Protein AF-0000000085182129 (afdb_homodimer)

pLDDT: mean 93.2, std 16.01, range [19.05, 98.88]

InterPro domains:
  IPR011051 RmlC-like cupin domain superfamily [SSF51182] (9-147)
  IPR013096 Cupin 2, conserved barrel [PF07883] (43-106)
  IPR014710 RmlC-like jelly roll fold [G3DSA:2.60.120.10] (3-156)
  IPR053146 Quercetin 2,3-dioxygenase-like [PTHR36440] (25-143)

Secondary structure (DSSP, 8-state):
------------EEEETTEEEEEEE-TTTSTT-EEEEEEEE-TT--PEEEEESS--EEEEEEESEEEEEETTEEEEEETT-EEEEPTTSEEEEEE-STT-EEEEEEEESSHHHHHHHHH-EE-SSSSPPPP-PPPHHHHHHHHHHHHHTTEEEEEEEP-/------------EEEETTEEEEEEE-TTTSSS-EEEEEEEE-TT--PEEEEESS--EEEEEEESEEEEEETTEEEEEETT-EEEEPTTSEEEEEE-STT-EEEEEEEESSHHHHHHHHH-EE-SSSSPPPP-PPPHHHHHHHHHHHHHTTEEEEEEEP-

Nearest PDB structures (foldseek):
  2h0v-assembly1_B  TM=8.648E-01  e=3.733E-10  Bacillus subtilis
  8hfb-assembly1_B  TM=8.580E-01  e=2.296E-10  Bacillus subtilis
  1y3t-assembly1_B  TM=8.866E-01  e=2.903E-09  Bacillus subtilis
  5fq0-assembly1_A  TM=8.771E-01  e=2.428E-07  Halomonas sp.
  5fpz-assembly1_A-2  TM=8.506E-01  e=3.739E-07  Yersinia enterocolitica subsp. enterocolitica 8081

Organism: NCBI:txid2984134

Foldseek 3Di:
DPCPPPVPPPFFWWAFAQKIKGWPDALVPDPQRKTKIKIWDAAFDKAFWKAQQPKKKKKAWQAAKKWKAAQRDTDIDHHGDMDIRDHPIIMMMGGHGHGTTIMMIIIGDHLVVVLRVVRIDGDPDPDGDDHDDDDPVSVVVSQVSCVVSRMHRDGGTDD/DPCPPPVPVVFFWWAFAQKIKGWPDALVPDPQRKTKIKIWDAAFDKAFWKAQQPKKKKKAWQAAKKWKAAQRDTDIDHHGDMDIRDHPIIMMMGGHGHGTTIMMIIIGDHLVVVLRVVRIDGDPDPDGDDHDDDDPVSVVVSQVSCVVSRMHRDGGTDD

Structure (mmCIF, N/CA/C/O backbone):
data_AF-0000000085182129-model_v1
#
loop_
_entity.id
_entity.type
_entity.pdbx_description
1 polymer 'Cupin domain-containing protein'
#
loop_
_atom_site.group_PDB
_atom_site.id
_atom_site.type_symbol
_atom_site.label_atom_id
_atom_site.label_alt_id
_atom_site.label_comp_id
_atom_site.label_asym_id
_atom_site.label_entity_id
_atom_site.label_seq_id
_atom_site.pdbx_PDB_ins_code
_atom_site.Cartn_x
_atom_site.Cartn_y
_atom_site.Cartn_z
_atom_site.occupancy
_atom_site.B_iso_or_equiv
_atom_site.auth_seq_id
_atom_site.auth_comp_id
_atom_site.auth_asym_id
_atom_site.auth_atom_id
_atom_site.pdbx_PDB_model_num
ATOM 1 N N . MET A 1 1 ? -27.188 -1.489 22.797 1 19.05 1 MET A N 1
ATOM 2 C CA . MET A 1 1 ? -26.797 -2.488 21.797 1 19.05 1 MET A CA 1
ATOM 3 C C . MET A 1 1 ? -25.797 -1.917 20.812 1 19.05 1 MET A C 1
ATOM 5 O O . MET A 1 1 ? -26.141 -1.087 19.969 1 19.05 1 MET A O 1
ATOM 9 N N . ASN A 1 2 ? -24.531 -1.363 21.078 1 22 2 ASN A N 1
ATOM 10 C CA . ASN A 1 2 ? -23.5 -0.379 20.734 1 22 2 ASN A CA 1
ATOM 11 C C . ASN A 1 2 ? -22.844 -0.709 19.406 1 22 2 ASN A C 1
ATOM 13 O O . ASN A 1 2 ? -22.219 -1.766 19.25 1 22 2 ASN A O 1
ATOM 17 N N . ALA A 1 3 ? -23.469 -0.401 18.203 1 25.27 3 ALA A N 1
ATOM 18 C CA . ALA A 1 3 ? -23.547 -0.926 16.844 1 25.27 3 ALA A CA 1
ATOM 19 C C . ALA A 1 3 ? -22.188 -0.857 16.141 1 25.27 3 ALA A C 1
ATOM 21 O O . ALA A 1 3 ? -21.75 0.219 15.727 1 25.27 3 ALA A O 1
ATOM 22 N N . LEU A 1 4 ? -21.031 -1.154 16.75 1 28.42 4 LEU A N 1
ATOM 23 C CA . LEU A 1 4 ? -19.609 -1.196 16.391 1 28.42 4 LEU A CA 1
ATOM 24 C C . LEU A 1 4 ? -19.438 -1.663 14.945 1 28.42 4 LEU A C 1
ATOM 26 O O . LEU A 1 4 ? -19.859 -2.773 14.594 1 28.42 4 LEU A O 1
ATOM 30 N N . SER A 1 5 ? -20 -0.854 14 1 31.19 5 SER A N 1
ATOM 31 C CA . SER A 1 5 ? -20.219 -1.207 12.602 1 31.19 5 SER A CA 1
ATOM 32 C C . SER A 1 5 ? -19.047 -2.02 12.055 1 31.19 5 SER A C 1
ATOM 34 O O . SER A 1 5 ? -17.891 -1.579 12.102 1 31.19 5 SER A O 1
ATOM 36 N N . GLN A 1 6 ? -18.891 -3.275 12.453 1 31.97 6 GLN A N 1
ATOM 37 C CA . GLN A 1 6 ? -18.125 -4.324 11.789 1 31.97 6 GLN A CA 1
ATOM 38 C C . GLN A 1 6 ? -17.953 -4.031 10.305 1 31.97 6 GLN A C 1
ATOM 40 O O . GLN A 1 6 ? -18.922 -3.779 9.602 1 31.97 6 GLN A O 1
ATOM 45 N N . PRO A 1 7 ? -17.297 -3.023 9.781 1 36.38 7 PRO A N 1
ATOM 46 C CA . PRO A 1 7 ? -17.391 -3.371 8.367 1 36.38 7 PRO A CA 1
ATOM 47 C C . PRO A 1 7 ? -17.438 -4.879 8.125 1 36.38 7 PRO A C 1
ATOM 49 O O . PRO A 1 7 ? -16.484 -5.586 8.453 1 36.38 7 PRO A O 1
ATOM 52 N N . GLU A 1 8 ? -18.328 -5.645 8.523 1 38.81 8 GLU A N 1
ATOM 53 C CA . GLU A 1 8 ? -18.562 -7.059 8.25 1 38.81 8 GLU A CA 1
ATOM 54 C C . GLU A 1 8 ? -18.109 -7.43 6.84 1 38.81 8 GLU A C 1
ATOM 56 O O . GLU A 1 8 ? -18.438 -8.508 6.34 1 38.81 8 GLU A O 1
ATOM 61 N N . SER A 1 9 ? -18.125 -6.465 5.918 1 43.81 9 SER A N 1
ATOM 62 C CA . SER A 1 9 ? -18.047 -6.996 4.562 1 43.81 9 SER A CA 1
ATOM 63 C C . SER A 1 9 ? -16.906 -7.996 4.43 1 43.81 9 SER A C 1
ATOM 65 O O . SER A 1 9 ? -15.758 -7.688 4.762 1 43.81 9 SER A O 1
ATOM 67 N N . ARG A 1 10 ? -17.109 -9.148 4.84 1 51.78 10 ARG A N 1
ATOM 68 C CA . ARG A 1 10 ? -16.281 -10.336 4.656 1 51.78 10 ARG A CA 1
ATOM 69 C C . ARG A 1 10 ? -15.469 -10.242 3.369 1 51.78 10 ARG A C 1
ATOM 71 O O . ARG A 1 10 ? -16.031 -10.242 2.271 1 51.78 10 ARG A O 1
ATOM 78 N N . ILE A 1 11 ? -14.328 -9.68 3.533 1 79.31 11 ILE A N 1
ATOM 79 C CA . ILE A 1 11 ? -13.492 -9.695 2.34 1 79.31 11 ILE A CA 1
ATOM 80 C C . ILE A 1 11 ? -13.43 -11.109 1.77 1 79.31 11 ILE A C 1
ATOM 82 O O . ILE A 1 11 ? -13.25 -12.078 2.512 1 79.31 11 ILE A O 1
ATOM 86 N N . GLU A 1 12 ? -14.047 -11.266 0.629 1 91.56 12 GLU A N 1
ATOM 87 C CA . GLU A 1 12 ? -13.938 -12.531 -0.082 1 91.56 12 GLU A CA 1
ATOM 88 C C . GLU A 1 12 ? -12.492 -13.008 -0.148 1 91.56 12 GLU A C 1
ATOM 90 O O . GLU A 1 12 ? -11.586 -12.211 -0.412 1 91.56 12 GLU A O 1
ATOM 95 N N . LEU A 1 13 ? -12.359 -14.258 0.29 1 96.88 13 LEU A N 1
ATOM 96 C CA . LEU A 1 13 ? -11.047 -14.883 0.218 1 96.88 13 LEU A CA 1
ATOM 97 C C . LEU A 1 13 ? -10.93 -15.773 -1.013 1 96.88 13 LEU A C 1
ATOM 99 O O . LEU A 1 13 ? -11.93 -16.328 -1.471 1 96.88 13 LEU A O 1
ATOM 103 N N . PHE A 1 14 ? -9.742 -15.875 -1.462 1 97.69 14 PHE A N 1
ATOM 104 C CA . PHE A 1 14 ? -9.438 -16.672 -2.643 1 97.69 14 PHE A CA 1
ATOM 105 C C . PHE A 1 14 ? -8.219 -17.562 -2.4 1 97.69 14 PHE A C 1
ATOM 107 O O . PHE A 1 14 ? -7.336 -17.203 -1.62 1 97.69 14 PHE A O 1
ATOM 114 N N . TRP A 1 15 ? -8.25 -18.672 -3.039 1 96.94 15 TRP A N 1
ATOM 115 C CA . TRP A 1 15 ? -7.023 -19.438 -3.162 1 96.94 15 TRP A CA 1
ATOM 116 C C . TRP A 1 15 ? -6.379 -19.234 -4.527 1 96.94 15 TRP A C 1
ATOM 118 O O . TRP A 1 15 ? -7.039 -19.359 -5.559 1 96.94 15 TRP A O 1
ATOM 128 N N . PHE A 1 16 ? -5.258 -18.859 -4.566 1 95.19 16 PHE A N 1
ATOM 129 C CA . PHE A 1 16 ? -4.414 -18.641 -5.73 1 95.19 16 PHE A CA 1
ATOM 130 C C . PHE A 1 16 ? -3.104 -19.406 -5.609 1 95.19 16 PHE A C 1
ATOM 132 O O . PHE A 1 16 ? -2.238 -19.031 -4.812 1 95.19 16 PHE A O 1
ATOM 139 N N . LEU A 1 17 ? -2.926 -20.344 -6.41 1 91.06 17 LEU A N 1
ATOM 140 C CA . LEU A 1 17 ? -1.831 -21.297 -6.234 1 91.06 17 LEU A CA 1
ATOM 141 C C . LEU A 1 17 ? -1.812 -21.844 -4.809 1 91.06 17 LEU A C 1
ATOM 143 O O . LEU A 1 17 ? -2.797 -22.422 -4.355 1 91.06 17 LEU A O 1
ATOM 147 N N . ASN A 1 18 ? -0.708 -21.688 -4.129 1 95.5 18 ASN A N 1
ATOM 148 C CA . ASN A 1 18 ? -0.624 -22.234 -2.779 1 95.5 18 ASN A CA 1
ATOM 149 C C . ASN A 1 18 ? -0.872 -21.156 -1.72 1 95.5 18 ASN A C 1
ATOM 151 O O . ASN A 1 18 ? -0.534 -21.359 -0.549 1 95.5 18 ASN A O 1
ATOM 155 N N . ASN A 1 19 ? -1.459 -20.062 -2.15 1 97.94 19 ASN A N 1
ATOM 156 C CA . ASN A 1 19 ? -1.613 -18.938 -1.238 1 97.94 19 ASN A CA 1
ATOM 157 C C . ASN A 1 19 ? -3.084 -18.609 -0.987 1 97.94 19 ASN A C 1
ATOM 159 O O . ASN A 1 19 ? -3.957 -19.062 -1.734 1 97.94 19 ASN A O 1
ATOM 163 N N . LEU A 1 20 ? -3.324 -17.984 0.114 1 98.25 20 LEU A N 1
ATOM 164 C CA . LEU A 1 20 ? -4.602 -17.359 0.428 1 98.25 20 LEU A CA 1
ATOM 165 C C . LEU A 1 20 ? -4.559 -15.859 0.138 1 98.25 20 LEU A C 1
ATOM 167 O O . LEU A 1 20 ? -3.59 -15.188 0.493 1 98.25 20 LEU A O 1
ATOM 171 N N . LEU A 1 21 ? -5.629 -15.344 -0.55 1 98.19 21 LEU A N 1
ATOM 172 C CA . LEU A 1 21 ? -5.613 -13.938 -0.948 1 98.19 21 LEU A CA 1
ATOM 173 C C . LEU A 1 21 ? -6.926 -13.25 -0.58 1 98.19 21 LEU A C 1
ATOM 175 O O . LEU A 1 21 ? -7.961 -13.914 -0.441 1 98.19 21 LEU A O 1
ATOM 179 N N . ALA A 1 22 ? -6.883 -12.008 -0.398 1 97.62 22 ALA A N 1
ATOM 180 C CA . ALA A 1 22 ? -8 -11.07 -0.416 1 97.62 22 ALA A CA 1
ATOM 181 C C . ALA A 1 22 ? -7.676 -9.844 -1.257 1 97.62 22 ALA A C 1
ATOM 183 O O . ALA A 1 22 ? -6.508 -9.578 -1.561 1 97.62 22 ALA A O 1
ATOM 184 N N . ILE A 1 23 ? -8.664 -9.148 -1.708 1 97.75 23 ILE A N 1
ATOM 185 C CA . ILE A 1 23 ? -8.484 -7.895 -2.432 1 97.75 23 ILE A CA 1
ATOM 186 C C . ILE A 1 23 ? -9.242 -6.773 -1.728 1 97.75 23 ILE A C 1
ATOM 188 O O . ILE A 1 23 ? -10.328 -6.383 -2.164 1 97.75 23 ILE A O 1
ATOM 192 N N . PRO A 1 24 ? -8.633 -6.203 -0.708 1 97.31 24 PRO A N 1
ATOM 193 C CA . PRO A 1 24 ? -9.336 -5.195 0.092 1 97.31 24 PRO A CA 1
ATOM 194 C C . PRO A 1 24 ? -9.555 -3.889 -0.667 1 97.31 24 PRO A C 1
ATOM 196 O O . PRO A 1 24 ? -10.453 -3.111 -0.319 1 97.31 24 PRO A O 1
ATOM 199 N N . VAL A 1 25 ? -8.758 -3.602 -1.624 1 97.25 25 VAL A N 1
ATOM 200 C CA . VAL A 1 25 ? -8.938 -2.469 -2.525 1 97.25 25 VAL A CA 1
ATOM 201 C C . VAL A 1 25 ? -8.805 -2.934 -3.975 1 97.25 25 VAL A C 1
ATOM 203 O O . VAL A 1 25 ? -7.715 -3.303 -4.414 1 97.25 25 VAL A O 1
ATOM 206 N N . SER A 1 26 ? -9.898 -2.85 -4.648 1 97.56 26 SER A N 1
ATOM 207 C CA . SER A 1 26 ? -9.891 -3.188 -6.07 1 97.56 26 SER A CA 1
ATOM 208 C C . SER A 1 26 ? -9.555 -1.97 -6.926 1 97.56 26 SER A C 1
ATOM 210 O O . SER A 1 26 ? -9.891 -0.84 -6.566 1 97.56 26 SER A O 1
ATOM 212 N N . ALA A 1 27 ? -8.961 -2.236 -8.047 1 97.62 27 ALA A N 1
ATOM 213 C CA . ALA A 1 27 ? -8.664 -1.177 -9.008 1 97.62 27 ALA A CA 1
ATOM 214 C C . ALA A 1 27 ? -9.938 -0.454 -9.438 1 97.62 27 ALA A C 1
ATOM 216 O O . ALA A 1 27 ? -9.883 0.7 -9.875 1 97.62 27 ALA A O 1
ATOM 217 N N . ALA A 1 28 ? -11.031 -1.104 -9.281 1 96.69 28 ALA A N 1
ATOM 218 C CA . ALA A 1 28 ? -12.305 -0.556 -9.742 1 96.69 28 ALA A CA 1
ATOM 219 C C . ALA A 1 28 ? -12.867 0.438 -8.734 1 96.69 28 ALA A C 1
ATOM 221 O O . ALA A 1 28 ? -13.812 1.175 -9.039 1 96.69 28 ALA A O 1
ATOM 222 N N . GLN A 1 29 ? -12.297 0.492 -7.559 1 95.5 29 GLN A N 1
ATOM 223 C CA . GLN A 1 29 ? -12.891 1.252 -6.461 1 95.5 29 GLN A CA 1
ATOM 224 C C . GLN A 1 29 ? -12.609 2.744 -6.613 1 95.5 29 GLN A C 1
ATOM 226 O O . GLN A 1 29 ? -13.406 3.578 -6.18 1 95.5 29 GLN A O 1
ATOM 231 N N . GLY A 1 30 ? -11.492 3.088 -7.141 1 96.12 30 GLY A N 1
ATOM 232 C CA . GLY A 1 30 ? -11.102 4.477 -7.328 1 96.12 30 GLY A CA 1
ATOM 233 C C . GLY A 1 30 ? -10.797 4.82 -8.773 1 96.12 30 GLY A C 1
ATOM 234 O O . GLY A 1 30 ? -10.828 3.949 -9.641 1 96.12 30 GLY A O 1
ATOM 235 N N . GLU A 1 31 ? -10.508 6.066 -9.039 1 97 31 GLU A N 1
ATOM 236 C CA . GLU A 1 31 ? -10.281 6.523 -10.406 1 97 31 GLU A CA 1
ATOM 237 C C . GLU A 1 31 ? -8.828 6.309 -10.82 1 97 31 GLU A C 1
ATOM 239 O O . GLU A 1 31 ? -8.5 6.34 -12.008 1 97 31 GLU A O 1
ATOM 244 N N . ASP A 1 32 ? -7.973 6.082 -9.812 1 98.06 32 ASP A N 1
ATOM 245 C CA . ASP A 1 32 ? -6.555 5.938 -10.133 1 98.06 32 ASP A CA 1
ATOM 246 C C . ASP A 1 32 ? -6.188 4.469 -10.352 1 98.06 32 ASP A C 1
ATOM 248 O O . ASP A 1 32 ? -5.023 4.141 -10.578 1 98.06 32 ASP A O 1
ATOM 252 N N . ASN A 1 33 ? -7.133 3.529 -10.203 1 98 33 ASN A N 1
ATOM 253 C CA . ASN A 1 33 ? -6.984 2.105 -10.484 1 98 33 ASN A CA 1
ATOM 254 C C . ASN A 1 33 ? -5.945 1.46 -9.578 1 98 33 ASN A C 1
ATOM 256 O O . ASN A 1 33 ? -5.141 0.641 -10.023 1 98 33 ASN A O 1
ATOM 260 N N . ILE A 1 34 ? -5.863 1.926 -8.328 1 98.56 34 ILE A N 1
ATOM 261 C CA . ILE A 1 34 ? -5.008 1.269 -7.348 1 98.56 34 ILE A CA 1
ATOM 262 C C . ILE A 1 34 ? -5.645 -0.05 -6.91 1 98.56 34 ILE A C 1
ATOM 264 O O . ILE A 1 34 ? -6.828 -0.094 -6.578 1 98.56 34 ILE A O 1
ATOM 268 N N . SER A 1 35 ? -4.898 -1.096 -6.965 1 98.5 35 SER A N 1
ATOM 269 C CA . SER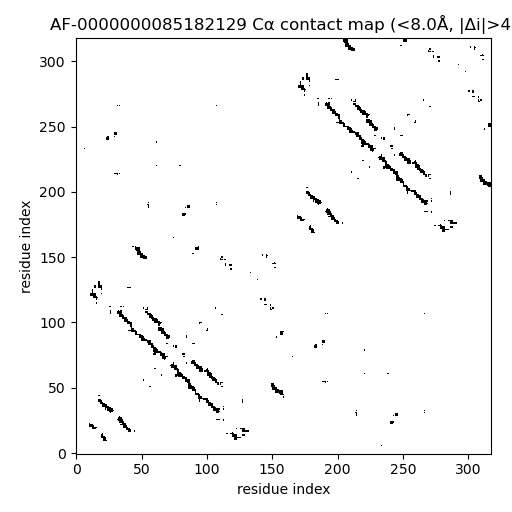 A 1 35 ? -5.316 -2.402 -6.469 1 98.5 35 SER A CA 1
ATOM 270 C C . SER A 1 35 ? -4.414 -2.879 -5.336 1 98.5 35 SER A C 1
ATOM 272 O O . SER A 1 35 ? -3.188 -2.766 -5.422 1 98.5 35 SER A O 1
ATOM 274 N N . VAL A 1 36 ? -5.004 -3.324 -4.23 1 98.5 36 VAL A N 1
ATOM 275 C CA . VAL A 1 36 ? -4.281 -3.951 -3.129 1 98.5 36 VAL A CA 1
ATOM 276 C C . VAL A 1 36 ? -4.676 -5.422 -3.025 1 98.5 36 VAL A C 1
ATOM 278 O O . VAL A 1 36 ? -5.832 -5.742 -2.729 1 98.5 36 VAL A O 1
ATOM 281 N N . VAL A 1 37 ? -3.748 -6.281 -3.268 1 98.44 37 VAL A N 1
ATOM 282 C CA . VAL A 1 37 ? -3.93 -7.715 -3.082 1 98.44 37 VAL A CA 1
ATOM 283 C C . VAL A 1 37 ? -3.203 -8.172 -1.819 1 98.44 37 VAL A C 1
ATOM 285 O O . VAL A 1 37 ? -1.981 -8.031 -1.714 1 98.44 37 VAL A O 1
ATOM 288 N N . GLU A 1 38 ? -3.939 -8.656 -0.929 1 98.5 38 GLU A N 1
ATOM 289 C CA . GLU A 1 38 ? -3.422 -9.172 0.337 1 98.5 38 GLU A CA 1
ATOM 290 C C . GLU A 1 38 ? -3.176 -10.672 0.264 1 98.5 38 GLU A C 1
ATOM 292 O O . GLU A 1 38 ? -4.02 -11.422 -0.234 1 98.5 38 GLU A O 1
ATOM 297 N N . GLN A 1 39 ? -2.025 -11.109 0.79 1 98.38 39 GLN A N 1
ATOM 298 C CA . GLN A 1 39 ? -1.637 -12.5 0.591 1 98.38 39 GLN A CA 1
ATOM 299 C C . GLN A 1 39 ? -1.095 -13.109 1.881 1 98.38 39 GLN A C 1
ATOM 301 O O . GLN A 1 39 ? -0.367 -12.453 2.627 1 98.38 39 GLN A O 1
ATOM 306 N N . TRP A 1 40 ? -1.467 -14.289 2.135 1 98.56 40 TRP A N 1
ATOM 307 C CA . TRP A 1 40 ? -0.858 -15.188 3.105 1 98.56 40 TRP A CA 1
ATOM 308 C C . TRP A 1 40 ? -0.186 -16.359 2.41 1 98.56 40 TRP A C 1
ATOM 310 O O . TRP A 1 40 ? -0.791 -17.016 1.555 1 98.56 40 TRP A O 1
ATOM 320 N N . ALA A 1 41 ? 1.016 -16.641 2.793 1 98.5 41 ALA A N 1
ATOM 321 C CA . ALA A 1 41 ? 1.795 -17.688 2.123 1 98.5 41 ALA A CA 1
ATOM 322 C C . ALA A 1 41 ? 2.65 -18.453 3.123 1 98.5 41 ALA A C 1
ATOM 324 O O . ALA A 1 41 ? 3.092 -17.906 4.133 1 98.5 41 ALA A O 1
ATOM 325 N N . ALA A 1 42 ? 2.895 -19.688 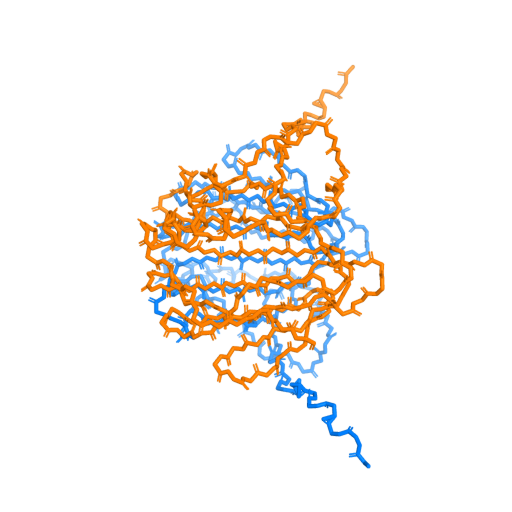2.814 1 98.25 42 ALA A N 1
ATOM 326 C CA . ALA A 1 42 ? 3.664 -20.562 3.695 1 98.25 42 ALA A CA 1
ATOM 327 C C . ALA A 1 42 ? 5.164 -20.391 3.475 1 98.25 42 ALA A C 1
ATOM 329 O O . ALA A 1 42 ? 5.582 -19.812 2.469 1 98.25 42 ALA A O 1
ATOM 330 N N . HIS A 1 43 ? 5.91 -20.891 4.383 1 98.25 43 HIS A N 1
ATOM 331 C CA . HIS A 1 43 ? 7.367 -20.906 4.262 1 98.25 43 HIS A CA 1
ATOM 332 C C . HIS A 1 43 ? 7.801 -21.531 2.939 1 98.25 43 HIS A C 1
ATOM 334 O O . HIS A 1 43 ? 7.289 -22.578 2.541 1 98.25 43 HIS A O 1
ATOM 340 N N . GLY A 1 44 ? 8.672 -20.797 2.287 1 97.69 44 GLY A N 1
ATOM 341 C CA . GLY A 1 44 ? 9.266 -21.344 1.08 1 97.69 44 GLY A CA 1
ATOM 342 C C . GLY A 1 44 ? 8.469 -21.031 -0.173 1 97.69 44 GLY A C 1
ATOM 343 O O . GLY A 1 44 ? 8.961 -21.219 -1.289 1 97.69 44 GLY A O 1
ATOM 344 N N . ASP A 1 45 ? 7.258 -20.609 -0.022 1 97.56 45 ASP A N 1
ATOM 345 C CA . ASP A 1 45 ? 6.441 -20.281 -1.187 1 97.56 45 ASP A CA 1
ATOM 346 C C . ASP A 1 45 ? 7.137 -19.234 -2.066 1 97.56 45 ASP A C 1
ATOM 348 O O . ASP A 1 45 ? 7.758 -18.297 -1.56 1 97.56 45 ASP A O 1
ATOM 352 N N . SER A 1 46 ? 7.039 -19.406 -3.33 1 97.88 46 SER A N 1
ATOM 353 C CA . SER A 1 46 ? 7.641 -18.531 -4.328 1 97.88 46 SER A CA 1
ATOM 354 C C . SER A 1 46 ? 6.938 -18.656 -5.672 1 97.88 46 SER A C 1
ATOM 356 O O . SER A 1 46 ? 6.789 -19.75 -6.207 1 97.88 46 SER A O 1
ATOM 358 N N . PRO A 1 47 ? 6.488 -17.594 -6.207 1 97.44 47 PRO A N 1
ATOM 359 C CA . PRO A 1 47 ? 6.023 -17.656 -7.594 1 97.44 47 PRO A CA 1
ATOM 360 C C . PRO A 1 47 ? 7.168 -17.766 -8.594 1 97.44 47 PRO A C 1
ATOM 362 O O . PRO A 1 47 ? 8.328 -17.516 -8.242 1 97.44 47 PRO A O 1
ATOM 365 N N . PRO A 1 48 ? 6.812 -18.156 -9.812 1 97.38 48 PRO A N 1
ATOM 366 C CA . PRO A 1 48 ? 7.859 -18.078 -10.836 1 97.38 48 PRO A CA 1
ATOM 367 C C . PRO A 1 48 ? 8.383 -16.672 -11.055 1 97.38 48 PRO A C 1
ATOM 369 O O . PRO A 1 48 ? 7.676 -15.695 -10.773 1 97.38 48 PRO A O 1
ATOM 372 N N . LEU A 1 49 ? 9.633 -16.578 -11.469 1 98.5 49 LEU A N 1
ATOM 373 C CA . LEU A 1 49 ? 10.172 -15.289 -11.906 1 98.5 49 LEU A CA 1
ATOM 374 C C . LEU A 1 49 ? 9.336 -14.703 -13.047 1 98.5 49 LEU A C 1
ATOM 376 O O . LEU A 1 49 ? 9.039 -15.398 -14.023 1 98.5 49 LEU A O 1
ATOM 380 N N . HIS A 1 50 ? 8.945 -13.414 -12.961 1 98.88 50 HIS A N 1
ATOM 381 C CA . HIS A 1 50 ? 8.047 -12.875 -13.977 1 98.88 50 HIS A CA 1
ATOM 382 C C . HIS A 1 50 ? 8.234 -11.367 -14.133 1 98.88 50 HIS A C 1
ATOM 384 O O . HIS A 1 50 ? 8.93 -10.742 -13.328 1 98.88 50 HIS A O 1
ATOM 390 N N . ILE A 1 51 ? 7.727 -10.805 -15.156 1 98.88 51 ILE A N 1
ATOM 391 C CA . ILE A 1 51 ? 7.762 -9.391 -15.5 1 98.88 51 ILE A CA 1
ATOM 392 C C . ILE A 1 51 ? 6.34 -8.852 -15.641 1 98.88 51 ILE A C 1
ATOM 394 O O . ILE A 1 51 ? 5.516 -9.445 -16.344 1 98.88 51 ILE A O 1
ATOM 398 N N . HIS A 1 52 ? 5.98 -7.859 -14.852 1 98.88 52 HIS A N 1
ATOM 399 C CA . HIS A 1 52 ? 4.84 -7.035 -15.227 1 98.88 52 HIS A CA 1
ATOM 400 C C . HIS A 1 52 ? 5.223 -6.02 -16.297 1 98.88 52 HIS A C 1
ATOM 402 O O . HIS A 1 52 ? 6.082 -5.164 -16.062 1 98.88 52 HIS A O 1
ATOM 408 N N . HIS A 1 53 ? 4.539 -6.012 -17.375 1 98.62 53 HIS A N 1
ATOM 409 C CA . HIS A 1 53 ? 4.926 -5.113 -18.453 1 98.62 53 HIS A CA 1
ATOM 410 C C . HIS A 1 53 ? 4.164 -3.795 -18.375 1 98.62 53 HIS A C 1
ATOM 412 O O . HIS A 1 53 ? 4.551 -2.811 -19.016 1 98.62 53 HIS A O 1
ATOM 418 N N . SER A 1 54 ? 3.137 -3.752 -17.562 1 98.5 54 SER A N 1
ATOM 419 C CA . SER A 1 54 ? 2.27 -2.578 -17.578 1 98.5 54 SER A CA 1
ATOM 420 C C . SER A 1 54 ? 2.195 -1.926 -16.203 1 98.5 54 SER A C 1
ATOM 422 O O . SER A 1 54 ? 1.626 -0.843 -16.047 1 98.5 54 SER A O 1
ATOM 424 N N . GLU A 1 55 ? 2.756 -2.604 -15.18 1 98.69 55 GLU A N 1
ATOM 425 C CA . GLU A 1 55 ? 2.518 -2.129 -13.82 1 98.69 55 GLU A CA 1
ATOM 426 C C . GLU A 1 55 ? 3.789 -2.207 -12.977 1 98.69 55 GLU A C 1
ATOM 428 O O . GLU A 1 55 ? 4.488 -3.221 -12.992 1 98.69 55 GLU A O 1
ATOM 433 N N . ASP A 1 56 ? 4.129 -1.077 -12.25 1 98.62 56 ASP A N 1
ATOM 434 C CA . ASP A 1 56 ? 4.977 -1.23 -11.07 1 98.62 56 ASP A CA 1
ATOM 435 C C . ASP A 1 56 ? 4.266 -2.02 -9.977 1 98.62 56 ASP A C 1
ATOM 437 O O . ASP A 1 56 ? 3.037 -1.977 -9.875 1 98.62 56 ASP A O 1
ATOM 441 N N . GLU A 1 57 ? 5.016 -2.738 -9.25 1 98.81 57 GLU A N 1
ATOM 442 C CA . GLU A 1 57 ? 4.449 -3.523 -8.156 1 98.81 57 GLU A CA 1
ATOM 443 C C . GLU A 1 57 ? 5.145 -3.211 -6.832 1 98.81 57 GLU A C 1
ATOM 445 O O . GLU A 1 57 ? 6.363 -3.348 -6.719 1 98.81 57 GLU A O 1
ATOM 450 N N . VAL A 1 58 ? 4.406 -2.738 -5.863 1 98.69 58 VAL A N 1
ATOM 451 C CA . VAL A 1 58 ? 4.93 -2.445 -4.531 1 98.69 58 VAL A CA 1
ATOM 452 C C . VAL A 1 58 ? 4.566 -3.578 -3.574 1 98.69 58 VAL A C 1
ATOM 454 O O . VAL A 1 58 ? 3.414 -4.004 -3.516 1 98.69 58 VAL A O 1
ATOM 457 N N . PHE A 1 59 ? 5.531 -4.055 -2.822 1 98.81 59 PHE A N 1
ATOM 458 C CA . PHE A 1 59 ? 5.332 -5.051 -1.776 1 98.81 59 PHE A CA 1
ATOM 459 C C . PHE A 1 59 ? 5.406 -4.41 -0.396 1 98.81 59 PHE A C 1
ATOM 461 O O . PHE A 1 59 ? 6.309 -3.611 -0.124 1 98.81 59 PHE A O 1
ATOM 468 N N . VAL A 1 60 ? 4.48 -4.715 0.42 1 98.56 60 VAL A N 1
ATOM 469 C CA . VAL A 1 60 ? 4.5 -4.344 1.831 1 98.56 60 VAL A CA 1
ATOM 470 C C . VAL A 1 60 ? 4.422 -5.602 2.695 1 98.56 60 VAL A C 1
ATOM 472 O O . VAL A 1 60 ? 3.436 -6.34 2.643 1 98.56 60 VAL A O 1
ATOM 475 N N . CYS A 1 61 ? 5.414 -5.793 3.488 1 98.75 61 CYS A N 1
ATOM 476 C CA . CYS A 1 61 ? 5.387 -6.926 4.406 1 98.75 61 CYS A CA 1
ATOM 477 C C . CYS A 1 61 ? 4.652 -6.57 5.691 1 98.75 61 CYS A C 1
ATOM 479 O O . CYS A 1 61 ? 4.992 -5.586 6.352 1 98.75 61 CYS A O 1
ATOM 481 N N . LEU A 1 62 ? 3.668 -7.328 6.016 1 98.5 62 LEU A N 1
ATOM 482 C CA . LEU A 1 62 ? 2.879 -7.066 7.215 1 98.5 62 LEU A CA 1
ATOM 483 C C . LEU A 1 62 ? 3.332 -7.953 8.367 1 98.5 62 LEU A C 1
ATOM 485 O O . LEU A 1 62 ? 3.277 -7.543 9.531 1 98.5 62 LEU A O 1
ATOM 489 N N . ALA A 1 63 ? 3.721 -9.156 8.062 1 98.31 63 ALA A N 1
ATOM 490 C CA . ALA A 1 63 ? 4.25 -10.117 9.023 1 98.31 63 ALA A CA 1
ATOM 491 C C . ALA A 1 63 ? 5.164 -11.125 8.352 1 98.31 63 ALA A C 1
ATOM 493 O O . ALA A 1 63 ? 4.957 -11.484 7.184 1 98.31 63 ALA A O 1
ATOM 494 N N . GLY A 1 64 ? 6.168 -11.625 9.102 1 98.5 64 GLY A N 1
ATOM 495 C CA . GLY A 1 64 ? 7.113 -12.602 8.578 1 98.5 64 GLY A CA 1
ATOM 496 C C . GLY A 1 64 ? 8.305 -11.961 7.887 1 98.5 64 GLY A C 1
ATOM 497 O O . GLY A 1 64 ? 8.742 -10.875 8.273 1 98.5 64 GLY A O 1
ATOM 498 N N . ARG A 1 65 ? 8.898 -12.75 7.016 1 98.69 65 ARG A N 1
ATOM 499 C CA . ARG A 1 65 ? 10.086 -12.312 6.301 1 98.69 65 ARG A CA 1
ATOM 500 C C . ARG A 1 65 ? 10.047 -12.75 4.84 1 98.69 65 ARG A C 1
ATOM 502 O O . ARG A 1 65 ? 9.82 -13.93 4.547 1 98.69 65 ARG A O 1
ATOM 509 N N . LEU A 1 66 ? 10.258 -11.797 3.967 1 98.75 66 LEU A N 1
ATOM 510 C CA . LEU A 1 66 ? 10.281 -12.039 2.527 1 98.75 66 LEU A CA 1
ATOM 511 C C . LEU A 1 66 ? 11.664 -11.75 1.949 1 98.75 66 LEU A C 1
ATOM 513 O O . LEU A 1 66 ? 12.32 -10.789 2.352 1 98.75 66 LEU A O 1
ATOM 517 N N . ARG A 1 67 ? 12.039 -12.539 1.082 1 98.81 67 ARG A N 1
ATOM 518 C CA . ARG A 1 67 ? 13.102 -12.211 0.138 1 98.81 67 ARG A CA 1
ATOM 519 C C . ARG A 1 67 ? 12.531 -11.836 -1.224 1 98.81 67 ARG A C 1
ATOM 521 O O . ARG A 1 67 ? 11.906 -12.656 -1.891 1 98.81 67 ARG A O 1
ATOM 528 N N . ILE A 1 68 ? 12.742 -10.625 -1.632 1 98.75 68 ILE A N 1
ATOM 529 C CA . ILE A 1 68 ? 12.266 -10.164 -2.932 1 98.75 68 ILE A CA 1
ATOM 530 C C . ILE A 1 68 ? 13.453 -10.031 -3.891 1 98.75 68 ILE A C 1
ATOM 532 O O . ILE A 1 68 ? 14.43 -9.352 -3.582 1 98.75 68 ILE A O 1
ATOM 536 N N . ASN A 1 69 ? 13.352 -10.711 -4.984 1 98.62 69 ASN A N 1
ATOM 537 C CA . ASN A 1 69 ? 14.328 -10.539 -6.059 1 98.62 69 ASN A CA 1
ATOM 538 C C . ASN A 1 69 ? 13.82 -9.562 -7.117 1 98.62 69 ASN A C 1
ATOM 540 O O . ASN A 1 69 ? 12.742 -9.75 -7.68 1 98.62 69 ASN A O 1
ATOM 544 N N . ILE A 1 70 ? 14.578 -8.516 -7.273 1 98.38 70 ILE A N 1
ATOM 545 C CA . ILE A 1 70 ? 14.227 -7.492 -8.25 1 98.38 70 ILE A CA 1
ATOM 546 C C . ILE A 1 70 ? 15.391 -7.277 -9.211 1 98.38 70 ILE A C 1
ATOM 548 O O . ILE A 1 70 ? 16.438 -6.73 -8.828 1 98.38 70 ILE A O 1
ATOM 552 N N . ASP A 1 71 ? 15.203 -7.715 -10.398 1 98.06 71 ASP A N 1
ATOM 553 C CA . ASP A 1 71 ? 16.219 -7.555 -11.438 1 98.06 71 ASP A CA 1
ATOM 554 C C . ASP A 1 71 ? 17.562 -8.109 -10.984 1 98.06 71 ASP A C 1
ATOM 556 O O . ASP A 1 71 ? 18.594 -7.441 -11.102 1 98.06 71 ASP A O 1
ATOM 560 N N . GLY A 1 72 ? 17.469 -9.188 -10.305 1 97.81 72 GLY A N 1
ATOM 561 C CA . GLY A 1 72 ? 18.672 -9.922 -9.945 1 97.81 72 GLY A CA 1
ATOM 562 C C . GLY A 1 72 ? 19.219 -9.539 -8.586 1 97.81 72 GLY A C 1
ATOM 563 O O . GLY A 1 72 ? 20.219 -10.102 -8.133 1 97.81 72 GLY A O 1
ATOM 564 N N . ARG A 1 73 ? 18.641 -8.594 -7.914 1 97.5 73 ARG A N 1
ATOM 565 C CA . ARG A 1 73 ? 19.078 -8.156 -6.594 1 97.5 73 ARG A CA 1
ATOM 566 C C . ARG A 1 73 ? 18.062 -8.531 -5.523 1 97.5 73 ARG A C 1
ATOM 568 O O . ARG A 1 73 ? 16.859 -8.32 -5.707 1 97.5 73 ARG A O 1
ATOM 575 N N . ASP A 1 74 ? 18.562 -9 -4.406 1 98 74 ASP A N 1
ATOM 576 C CA . ASP A 1 74 ? 17.672 -9.406 -3.322 1 98 74 ASP A CA 1
ATOM 577 C C . ASP A 1 74 ? 17.484 -8.281 -2.309 1 98 74 ASP A C 1
ATOM 579 O O . ASP A 1 74 ? 18.453 -7.617 -1.935 1 98 74 ASP A O 1
ATOM 583 N N . VAL A 1 75 ? 16.297 -8.109 -1.907 1 97 75 VAL A N 1
ATOM 584 C CA . VAL A 1 75 ? 15.938 -7.254 -0.784 1 97 75 VAL A CA 1
ATOM 585 C C . VAL A 1 75 ? 15.125 -8.055 0.231 1 97 75 VAL A C 1
ATOM 587 O O . VAL A 1 75 ? 14.258 -8.852 -0.145 1 97 75 VAL A O 1
ATOM 590 N N . TYR A 1 76 ? 15.461 -7.891 1.428 1 98.19 76 TYR A N 1
ATOM 591 C CA . TYR A 1 76 ? 14.734 -8.594 2.48 1 98.19 76 TYR A CA 1
ATOM 592 C C . TYR A 1 76 ? 13.773 -7.648 3.203 1 98.19 76 TYR A C 1
ATOM 594 O O . TYR A 1 76 ? 14.156 -6.535 3.578 1 98.19 76 TYR A O 1
ATOM 602 N N . LEU A 1 77 ? 12.578 -8.125 3.395 1 98.12 77 LEU A N 1
ATOM 603 C CA . LEU A 1 77 ? 11.555 -7.332 4.07 1 98.12 77 LEU A CA 1
ATOM 604 C C . LEU A 1 77 ? 11.062 -8.047 5.328 1 98.12 77 LEU A C 1
ATOM 606 O O . LEU A 1 77 ? 10.82 -9.25 5.309 1 98.12 77 LEU A O 1
ATOM 610 N N . GLU A 1 78 ? 10.969 -7.336 6.324 1 97.75 78 GLU A N 1
ATOM 611 C CA . GLU A 1 78 ? 10.234 -7.715 7.531 1 97.75 78 GLU A CA 1
ATOM 612 C C . GLU A 1 78 ? 9.031 -6.809 7.758 1 97.75 78 GLU A C 1
ATOM 614 O O . GLU A 1 78 ? 8.742 -5.938 6.934 1 97.75 78 GLU A O 1
ATOM 619 N N . ALA A 1 79 ? 8.328 -7.074 8.852 1 96.62 79 ALA A N 1
ATOM 620 C CA . ALA A 1 79 ? 7.098 -6.328 9.094 1 96.62 79 ALA A CA 1
ATOM 621 C C . ALA A 1 79 ? 7.336 -4.824 8.969 1 96.62 79 ALA A C 1
ATOM 623 O O . ALA A 1 79 ? 8.266 -4.281 9.57 1 96.62 79 ALA A O 1
ATOM 624 N N . GLY A 1 80 ? 6.531 -4.242 8.094 1 95 80 GLY A N 1
ATOM 625 C CA . GLY A 1 80 ? 6.629 -2.811 7.863 1 95 80 GLY A CA 1
ATOM 626 C C . GLY A 1 80 ? 7.48 -2.459 6.66 1 95 80 GLY A C 1
ATOM 627 O O . GLY A 1 80 ? 7.422 -1.333 6.16 1 95 80 GLY A O 1
ATOM 628 N N . GLY A 1 81 ? 8.266 -3.377 6.184 1 96.75 81 GLY A N 1
ATOM 629 C CA . GLY A 1 81 ? 9.133 -3.143 5.043 1 96.75 81 GLY A CA 1
ATOM 630 C C . GLY A 1 81 ? 8.383 -3.037 3.729 1 96.75 81 GLY A C 1
ATOM 631 O O . GLY A 1 81 ? 7.344 -3.678 3.549 1 96.75 81 GLY A O 1
ATOM 632 N N . THR A 1 82 ? 8.938 -2.168 2.848 1 98 82 THR A N 1
ATOM 633 C CA . THR A 1 82 ? 8.344 -1.938 1.534 1 98 82 THR A CA 1
ATOM 634 C C . THR A 1 82 ? 9.414 -2 0.442 1 98 82 THR A C 1
ATOM 636 O O . THR A 1 82 ? 10.555 -1.599 0.66 1 98 82 THR A O 1
ATOM 639 N N . ALA A 1 83 ? 9.031 -2.535 -0.678 1 97.69 83 ALA A N 1
ATOM 640 C CA . ALA A 1 83 ? 9.883 -2.537 -1.862 1 97.69 83 ALA A CA 1
ATOM 641 C C . ALA A 1 83 ? 9.055 -2.389 -3.137 1 97.69 83 ALA A C 1
ATOM 643 O O . ALA A 1 83 ? 7.875 -2.742 -3.162 1 97.69 83 ALA A O 1
ATOM 644 N N . MET A 1 84 ? 9.648 -1.88 -4.152 1 98 84 MET A N 1
ATOM 645 C CA . MET A 1 84 ? 8.969 -1.72 -5.434 1 98 84 MET A CA 1
ATOM 646 C C . MET A 1 84 ? 9.711 -2.469 -6.539 1 98 84 MET A C 1
ATOM 648 O O . MET A 1 84 ? 10.922 -2.295 -6.711 1 98 84 MET A O 1
ATOM 652 N N . ALA A 1 85 ? 9.055 -3.338 -7.215 1 98.44 85 ALA A N 1
ATOM 653 C CA . ALA A 1 85 ? 9.523 -3.912 -8.477 1 98.44 85 ALA A CA 1
ATOM 654 C C . ALA A 1 85 ? 9.055 -3.082 -9.664 1 98.44 85 ALA A C 1
ATOM 656 O O . ALA A 1 85 ? 7.855 -3.021 -9.953 1 98.44 85 ALA A O 1
ATOM 657 N N . PRO A 1 86 ? 9.977 -2.518 -10.383 1 98.12 86 PRO A N 1
ATOM 658 C CA . PRO A 1 86 ? 9.57 -1.658 -11.5 1 98.12 86 PRO A CA 1
ATOM 659 C C . PRO A 1 86 ? 9 -2.445 -12.672 1 98.12 86 PRO A C 1
ATOM 661 O O . PRO A 1 86 ? 9.438 -3.568 -12.938 1 98.12 86 PRO A O 1
ATOM 664 N N . LYS A 1 87 ? 8.016 -1.79 -13.367 1 97.69 87 LYS A N 1
ATOM 665 C CA . LYS A 1 87 ? 7.484 -2.395 -14.586 1 97.69 87 LYS A CA 1
ATOM 666 C C . LYS A 1 87 ? 8.602 -2.707 -15.578 1 97.69 87 LYS A C 1
ATOM 668 O O . LYS A 1 87 ? 9.555 -1.936 -15.711 1 97.69 87 LYS A O 1
ATOM 673 N N . GLY A 1 88 ? 8.523 -3.852 -16.188 1 98.44 88 GLY A N 1
ATOM 674 C CA . GLY A 1 88 ? 9.484 -4.258 -17.203 1 98.44 88 GLY A CA 1
ATOM 675 C C . GLY A 1 88 ? 10.688 -4.973 -16.625 1 98.44 88 GLY A C 1
ATOM 676 O O . GLY A 1 88 ? 11.57 -5.414 -17.359 1 98.44 88 GLY A O 1
ATOM 677 N N . LYS A 1 89 ? 10.789 -5.07 -15.32 1 98.69 89 LYS A N 1
ATOM 678 C CA . LYS A 1 89 ? 11.914 -5.75 -14.688 1 98.69 89 LYS A CA 1
ATOM 679 C C . LYS A 1 89 ? 11.477 -7.082 -14.078 1 98.69 89 LYS A C 1
ATOM 681 O O . LYS A 1 89 ? 10.406 -7.176 -13.477 1 98.69 89 LYS A O 1
ATOM 686 N N . PRO A 1 90 ? 12.266 -8.141 -14.281 1 98.88 90 PRO A N 1
ATOM 687 C CA . PRO A 1 90 ? 11.922 -9.422 -13.656 1 98.88 90 PRO A CA 1
ATOM 688 C C . PRO A 1 90 ? 11.953 -9.359 -12.133 1 98.88 90 PRO A C 1
ATOM 690 O O . PRO A 1 90 ? 12.82 -8.703 -11.555 1 98.88 90 PRO A O 1
ATOM 693 N N . HIS A 1 91 ? 11.016 -10.031 -11.492 1 98.88 91 HIS A N 1
ATOM 694 C CA . HIS A 1 91 ? 11.016 -10.102 -10.039 1 98.88 91 HIS A CA 1
ATOM 695 C C . HIS A 1 91 ? 10.273 -11.336 -9.547 1 98.88 91 HIS A C 1
ATOM 697 O O . HIS A 1 91 ? 9.539 -11.969 -10.305 1 98.88 91 HIS A O 1
ATOM 703 N N . SER A 1 92 ? 10.539 -11.711 -8.375 1 98.75 92 SER A N 1
ATOM 704 C CA . SER A 1 92 ? 9.898 -12.773 -7.598 1 98.75 92 SER A CA 1
ATOM 705 C C . SER A 1 92 ? 10.07 -12.547 -6.102 1 98.75 92 SER A C 1
ATOM 707 O O . SER A 1 92 ? 10.656 -11.539 -5.684 1 98.75 92 SER A O 1
ATOM 709 N N . PHE A 1 93 ? 9.461 -13.375 -5.32 1 98.69 93 PHE A N 1
ATOM 710 C CA . PHE A 1 93 ? 9.703 -13.359 -3.883 1 98.69 93 PHE A CA 1
ATOM 711 C C . PHE A 1 93 ? 9.742 -14.773 -3.318 1 98.69 93 PHE A C 1
ATOM 713 O O . PHE A 1 93 ? 9.32 -15.719 -3.982 1 98.69 93 PHE A O 1
ATOM 720 N N . ARG A 1 94 ? 10.219 -14.883 -2.16 1 98.81 94 ARG A N 1
ATOM 721 C CA . ARG A 1 94 ? 10.188 -16.125 -1.387 1 98.81 94 ARG A CA 1
ATOM 722 C C . ARG A 1 94 ? 9.93 -15.836 0.089 1 98.81 94 ARG A C 1
ATOM 724 O O . ARG A 1 94 ? 10.492 -14.891 0.653 1 98.81 94 ARG A O 1
ATOM 731 N N . VAL A 1 95 ? 9.07 -16.688 0.674 1 98.81 95 VAL A N 1
ATOM 732 C CA . VAL A 1 95 ? 8.812 -16.578 2.105 1 98.81 95 VAL A CA 1
ATOM 733 C C . VAL A 1 95 ? 9.938 -17.266 2.885 1 98.81 95 VAL A C 1
ATOM 735 O O . VAL A 1 95 ? 10.133 -18.469 2.764 1 98.81 95 VAL A O 1
ATOM 738 N N . GLU A 1 96 ? 10.594 -16.469 3.711 1 98.75 96 GLU A N 1
ATOM 739 C CA . GLU A 1 96 ? 11.75 -17.016 4.41 1 98.75 96 GLU A CA 1
ATOM 740 C C . GLU A 1 96 ? 11.406 -17.391 5.848 1 98.75 96 GLU A C 1
ATOM 742 O O . GLU A 1 96 ? 12.125 -18.172 6.484 1 98.75 96 GLU A O 1
ATOM 747 N N . SER A 1 97 ? 10.406 -16.75 6.41 1 98.69 97 SER A N 1
ATOM 748 C CA . SER A 1 97 ? 10.023 -17.031 7.789 1 98.69 97 SER A CA 1
ATOM 749 C C . SER A 1 97 ? 9.352 -18.391 7.91 1 98.69 97 SER A C 1
ATOM 751 O O . SER A 1 97 ? 8.547 -18.766 7.055 1 98.69 97 SER A O 1
ATOM 753 N N . LYS A 1 98 ? 9.562 -19.125 8.945 1 98.38 98 LYS A N 1
ATOM 754 C CA . LYS A 1 98 ? 9.07 -20.484 9.141 1 98.38 98 LYS A CA 1
ATOM 755 C C . LYS A 1 98 ? 7.555 -20.5 9.32 1 98.38 98 LYS A C 1
ATOM 757 O O . LYS A 1 98 ? 6.879 -21.438 8.891 1 98.38 98 LYS A O 1
ATOM 762 N N . ASP A 1 99 ? 7.02 -19.484 9.953 1 97.94 99 ASP A N 1
ATOM 763 C CA . ASP A 1 99 ? 5.598 -19.453 10.266 1 97.94 99 ASP A CA 1
ATOM 764 C C . ASP A 1 99 ? 4.797 -18.844 9.109 1 97.94 99 ASP A C 1
ATOM 766 O O . ASP A 1 99 ? 3.611 -18.547 9.266 1 97.94 99 ASP A O 1
ATOM 770 N N . GLY A 1 100 ? 5.402 -18.625 7.977 1 98.56 100 GLY A N 1
ATOM 771 C CA . GLY A 1 100 ? 4.727 -18 6.852 1 98.56 100 GLY A CA 1
ATOM 772 C C . GLY A 1 100 ? 4.852 -16.484 6.848 1 98.56 100 GLY A C 1
ATOM 773 O O . GLY A 1 100 ? 5.551 -15.906 7.688 1 98.56 100 GLY A O 1
ATOM 774 N N . ALA A 1 101 ? 4.289 -15.914 5.836 1 98.69 101 ALA A N 1
ATOM 775 C CA . ALA A 1 101 ? 4.324 -14.461 5.723 1 98.69 101 ALA A CA 1
ATOM 776 C C . ALA A 1 101 ? 2.959 -13.906 5.32 1 98.69 101 ALA A C 1
ATOM 778 O O . ALA A 1 101 ? 2.127 -14.633 4.77 1 98.69 101 ALA A O 1
ATOM 779 N N . HIS A 1 102 ? 2.691 -12.719 5.691 1 98.69 102 HIS A N 1
ATOM 780 C CA . HIS A 1 102 ? 1.536 -11.883 5.367 1 98.69 102 HIS A CA 1
ATOM 781 C C . HIS A 1 102 ? 1.966 -10.57 4.734 1 98.69 102 HIS A C 1
ATOM 783 O O . HIS A 1 102 ? 2.738 -9.812 5.328 1 98.69 102 HIS A O 1
ATOM 789 N N . PHE A 1 103 ? 1.506 -10.344 3.477 1 98.62 103 PHE A N 1
ATOM 790 C CA . PHE A 1 103 ? 2.027 -9.172 2.773 1 98.62 103 PHE A CA 1
ATOM 791 C C . PHE A 1 103 ? 1.024 -8.672 1.742 1 98.62 103 PHE A C 1
ATOM 793 O O . PHE A 1 103 ? 0.009 -9.32 1.486 1 98.62 103 PHE A O 1
ATOM 800 N N . LEU A 1 104 ? 1.289 -7.5 1.267 1 98.75 104 LEU A N 1
ATOM 801 C CA . LEU A 1 104 ? 0.471 -6.871 0.236 1 98.75 104 LEU A CA 1
ATOM 802 C C . LEU A 1 104 ? 1.26 -6.707 -1.06 1 98.75 104 LEU A C 1
ATOM 804 O O . LEU A 1 104 ? 2.457 -6.414 -1.029 1 98.75 104 LEU A O 1
ATOM 808 N N . ALA A 1 105 ? 0.597 -6.875 -2.148 1 98.81 105 ALA A N 1
ATOM 809 C CA . ALA A 1 105 ? 1.033 -6.391 -3.455 1 98.81 105 ALA A CA 1
ATOM 810 C C . ALA A 1 105 ? 0.128 -5.27 -3.955 1 98.81 105 ALA A C 1
ATOM 812 O O . ALA A 1 105 ? -1.09 -5.438 -4.047 1 98.81 105 ALA A O 1
ATOM 813 N N . ILE A 1 106 ? 0.731 -4.145 -4.258 1 98.81 106 ILE A N 1
ATOM 814 C CA . ILE A 1 106 ? -0.008 -2.951 -4.66 1 98.81 106 ILE A CA 1
ATOM 815 C C . ILE A 1 106 ? 0.396 -2.549 -6.078 1 98.81 106 ILE A C 1
ATOM 817 O O . ILE A 1 106 ? 1.586 -2.428 -6.379 1 98.81 106 ILE A O 1
ATOM 821 N N . THR A 1 107 ? -0.549 -2.389 -6.938 1 98.81 107 THR A N 1
ATOM 822 C CA . THR A 1 107 ? -0.32 -1.975 -8.312 1 98.81 107 THR A CA 1
ATOM 823 C C . THR A 1 107 ? -1.309 -0.887 -8.727 1 98.81 107 THR A C 1
ATOM 825 O O . THR A 1 107 ? -2.264 -0.602 -8 1 98.81 107 THR A O 1
ATOM 828 N N . THR A 1 108 ? -0.991 -0.21 -9.781 1 97.88 108 THR A N 1
ATOM 829 C CA . THR A 1 108 ? -1.941 0.648 -10.477 1 97.88 108 THR A CA 1
ATOM 830 C C . THR A 1 108 ? -2.223 0.113 -11.883 1 97.88 108 THR A C 1
ATOM 832 O O . THR A 1 108 ? -1.299 -0.246 -12.609 1 97.88 108 THR A O 1
ATOM 835 N N . GLY A 1 109 ? -3.416 0.012 -12.172 1 95.25 109 GLY A N 1
ATOM 836 C CA . GLY A 1 109 ? -3.926 -0.721 -13.32 1 95.25 109 GLY A CA 1
ATOM 837 C C . GLY A 1 109 ? -4.75 -1.934 -12.938 1 95.25 109 GLY A C 1
ATOM 838 O O . GLY A 1 109 ? -4.988 -2.18 -11.75 1 95.25 109 GLY A O 1
ATOM 839 N N . LYS A 1 110 ? -5.18 -2.756 -13.953 1 97 110 LYS A N 1
ATOM 840 C CA . LYS A 1 110 ? -6.102 -3.838 -13.633 1 97 110 LYS A CA 1
ATOM 841 C C . LYS A 1 110 ? -5.523 -5.191 -14.023 1 97 110 LYS A C 1
ATOM 843 O O . LYS A 1 110 ? -6.074 -6.238 -13.68 1 97 110 LYS A O 1
ATOM 848 N N . ASP A 1 111 ? -4.402 -5.156 -14.625 1 98.69 111 ASP A N 1
ATOM 849 C CA . ASP A 1 111 ? -3.91 -6.379 -15.25 1 98.69 111 ASP A CA 1
ATOM 850 C C . ASP A 1 111 ? -3.6 -7.445 -14.203 1 98.69 111 ASP A C 1
ATOM 852 O O . ASP A 1 111 ? -4.062 -8.586 -14.305 1 98.69 111 ASP A O 1
ATOM 856 N N . PHE A 1 112 ? -2.812 -7.105 -13.148 1 98.75 112 PHE A N 1
ATOM 857 C CA . PHE A 1 112 ? -2.451 -8.086 -12.133 1 98.75 112 PHE A CA 1
ATOM 858 C C . PHE A 1 112 ? -3.689 -8.586 -11.398 1 98.75 112 PHE A C 1
ATOM 860 O O . PHE A 1 112 ? -3.869 -9.797 -11.227 1 98.75 112 PHE A O 1
ATOM 867 N N . GLU A 1 113 ? -4.516 -7.656 -11 1 98.62 113 GLU A N 1
ATOM 868 C CA . GLU A 1 113 ? -5.73 -8.047 -10.289 1 98.62 113 GLU A CA 1
ATOM 869 C C . GLU A 1 113 ? -6.598 -8.969 -11.148 1 98.62 113 GLU A C 1
ATOM 871 O O . GLU A 1 113 ? -7.09 -9.992 -10.672 1 98.62 113 GLU A O 1
ATOM 876 N N . ASP A 1 114 ? -6.809 -8.57 -12.406 1 98.6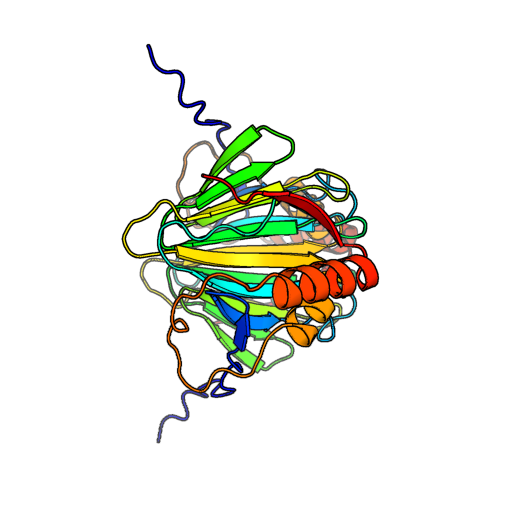2 114 ASP A N 1
ATOM 877 C CA . ASP A 1 114 ? -7.625 -9.383 -13.305 1 98.62 114 ASP A CA 1
ATOM 878 C C . ASP A 1 114 ? -7.023 -10.773 -13.484 1 98.62 114 ASP A C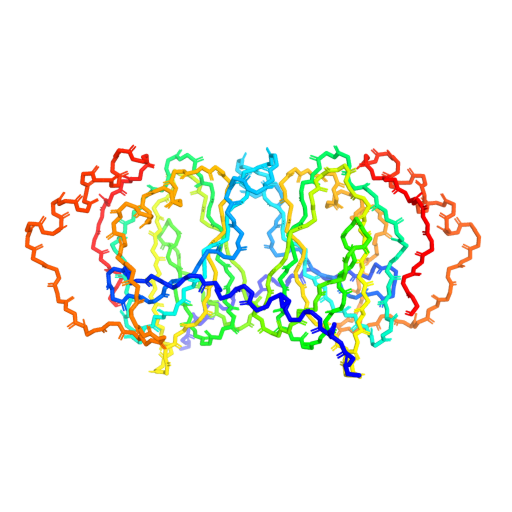 1
ATOM 880 O O . ASP A 1 114 ? -7.75 -11.773 -13.523 1 98.62 114 ASP A O 1
ATOM 884 N N . MET A 1 115 ? -5.742 -10.859 -13.648 1 98.75 115 MET A N 1
ATOM 885 C CA . MET A 1 115 ? -5.062 -12.148 -13.758 1 98.75 115 MET A CA 1
ATOM 886 C C . MET A 1 115 ? -5.324 -13 -12.523 1 98.75 115 MET A C 1
ATOM 888 O O . MET A 1 115 ? -5.68 -14.172 -12.641 1 98.75 115 MET A O 1
ATOM 892 N N . VAL A 1 116 ? -5.164 -12.398 -11.297 1 98.19 116 VAL A N 1
ATOM 893 C CA . VAL A 1 116 ? -5.398 -13.102 -10.039 1 98.19 116 VAL A CA 1
ATOM 894 C C . VAL A 1 116 ? -6.832 -13.625 -10 1 98.19 116 VAL A C 1
ATOM 896 O O . VAL A 1 116 ? -7.062 -14.805 -9.711 1 98.19 116 VAL A O 1
ATOM 899 N N . ARG A 1 117 ? -7.754 -12.773 -10.367 1 97.5 117 ARG A N 1
ATOM 900 C CA . ARG A 1 117 ? -9.164 -13.148 -10.312 1 97.5 117 ARG A CA 1
ATOM 901 C C . ARG A 1 117 ? -9.469 -14.281 -11.289 1 97.5 117 ARG A C 1
ATOM 903 O O . ARG A 1 117 ? -10.328 -15.125 -11.016 1 97.5 117 ARG A O 1
ATOM 910 N N . ARG A 1 118 ? -8.805 -14.289 -12.352 1 97.75 118 ARG A N 1
ATOM 911 C CA . ARG A 1 118 ? -9.055 -15.305 -13.367 1 97.75 118 ARG A CA 1
ATOM 912 C C . ARG A 1 118 ? -8.484 -16.656 -12.938 1 97.75 118 ARG A C 1
ATOM 914 O O . ARG A 1 118 ? -9.047 -17.703 -13.258 1 97.75 118 ARG A O 1
ATOM 921 N N . VAL A 1 119 ? -7.41 -16.672 -12.242 1 97.31 119 VAL A N 1
ATOM 922 C CA . VAL A 1 119 ? -6.711 -17.891 -11.891 1 97.31 119 VAL A CA 1
ATOM 923 C C . VAL A 1 119 ? -7.219 -18.406 -10.547 1 97.31 119 VAL A C 1
ATOM 925 O O . VAL A 1 119 ? -7.266 -19.625 -10.32 1 97.31 119 VAL A O 1
ATOM 928 N N . ALA A 1 120 ? -7.609 -17.516 -9.664 1 97.19 120 ALA A N 1
ATOM 929 C CA . ALA A 1 120 ? -7.945 -17.875 -8.289 1 97.19 120 ALA A CA 1
ATOM 930 C C . ALA A 1 120 ? -9.305 -18.562 -8.219 1 97.19 120 ALA A C 1
ATOM 932 O O . ALA A 1 120 ? -10.117 -18.438 -9.133 1 97.19 120 ALA A O 1
ATOM 933 N N . ARG A 1 121 ? -9.453 -19.297 -7.195 1 95.62 121 ARG A N 1
ATOM 934 C CA . ARG A 1 121 ? -10.758 -19.859 -6.875 1 95.62 121 ARG A CA 1
ATOM 935 C C . ARG A 1 121 ? -11.258 -19.359 -5.52 1 95.62 121 ARG A C 1
ATOM 937 O O . ARG A 1 121 ? -10.453 -19.047 -4.637 1 95.62 121 ARG A O 1
ATOM 944 N N . LYS A 1 122 ? -12.523 -19.328 -5.379 1 96.25 122 LYS A N 1
ATOM 945 C CA . LYS A 1 122 ? -13.094 -18.891 -4.102 1 96.25 122 LYS A CA 1
ATOM 946 C C . LYS A 1 122 ? -12.68 -19.844 -2.973 1 96.25 122 LYS A C 1
ATOM 948 O O . LYS A 1 122 ? -12.797 -21.062 -3.102 1 96.25 122 LYS A O 1
ATOM 953 N N . ALA A 1 123 ? -12.125 -19.25 -1.925 1 96.62 123 ALA A N 1
ATOM 954 C CA . ALA A 1 123 ? -11.742 -20.062 -0.77 1 96.62 123 ALA A CA 1
ATOM 955 C C . ALA A 1 123 ? -12.961 -20.422 0.07 1 96.62 123 ALA A C 1
ATOM 957 O O . ALA A 1 123 ? -13.867 -19.609 0.25 1 96.62 123 ALA A O 1
ATOM 958 N N . THR A 1 124 ? -13 -21.594 0.629 1 94.38 124 THR A N 1
ATOM 959 C CA . THR A 1 124 ? -14.117 -22.047 1.458 1 94.38 124 THR A CA 1
ATOM 960 C C . THR A 1 124 ? -13.75 -21.984 2.938 1 94.38 124 THR A C 1
ATOM 962 O O . THR A 1 124 ? -14.578 -22.281 3.801 1 94.38 124 THR A O 1
ATOM 965 N N . ALA A 1 125 ? -12.539 -21.672 3.146 1 94.38 125 ALA A N 1
ATOM 966 C CA . ALA A 1 125 ? -12.023 -21.5 4.5 1 94.38 125 ALA A CA 1
ATOM 967 C C . ALA A 1 125 ? -10.906 -20.453 4.523 1 94.38 125 ALA A C 1
ATOM 969 O O . ALA A 1 125 ? -10.258 -20.203 3.504 1 94.38 125 ALA A O 1
ATOM 970 N N . ALA A 1 126 ? -10.719 -19.828 5.668 1 95.38 126 ALA A N 1
ATOM 971 C CA . ALA A 1 126 ? -9.641 -18.859 5.832 1 95.38 126 ALA A CA 1
ATOM 972 C C . ALA A 1 126 ? -8.328 -19.562 6.168 1 95.38 126 ALA A C 1
ATOM 974 O O . ALA A 1 126 ? -7.699 -19.266 7.188 1 95.38 126 ALA A O 1
ATOM 975 N N . THR A 1 127 ? -7.957 -20.5 5.34 1 96.5 127 THR A N 1
ATOM 976 C CA . THR A 1 127 ? -6.734 -21.281 5.48 1 96.5 127 THR A CA 1
ATOM 977 C C . THR A 1 127 ? -6 -21.391 4.148 1 96.5 127 THR A C 1
ATOM 979 O O . THR A 1 127 ? -6.594 -21.172 3.088 1 96.5 127 THR A O 1
ATOM 982 N N . LEU A 1 128 ? -4.758 -21.656 4.32 1 97.62 128 LEU A N 1
ATOM 983 C CA . LEU A 1 128 ? -4.035 -21.969 3.098 1 97.62 128 LEU A CA 1
ATOM 984 C C . LEU A 1 128 ? -4.617 -23.219 2.434 1 97.62 128 LEU A C 1
ATOM 986 O O . LEU A 1 128 ? -5.113 -24.109 3.117 1 97.62 128 LEU A O 1
ATOM 990 N N . PRO A 1 129 ? -4.551 -23.266 1.122 1 95.56 129 PRO A N 1
ATOM 991 C CA . PRO A 1 129 ? -4.953 -24.516 0.484 1 95.56 129 PRO A CA 1
ATOM 992 C C . PRO A 1 129 ? -3.949 -25.656 0.712 1 95.56 129 PRO A C 1
ATOM 994 O O . PRO A 1 129 ? -2.828 -25.406 1.164 1 95.56 129 PRO A O 1
ATOM 997 N N . GLU A 1 130 ? -4.406 -26.797 0.423 1 92.5 130 GLU A N 1
ATOM 998 C CA . GLU A 1 130 ? -3.439 -27.906 0.45 1 92.5 130 GLU A CA 1
ATOM 999 C C . GLU A 1 130 ? -2.322 -27.672 -0.565 1 92.5 130 GLU A C 1
ATOM 1001 O O . GLU A 1 130 ? -2.588 -27.406 -1.739 1 92.5 130 GLU A O 1
ATOM 1006 N N . PRO A 1 131 ? -1.148 -27.719 0.027 1 91.94 131 PRO A N 1
ATOM 1007 C CA . PRO A 1 131 ? -0.044 -27.5 -0.909 1 91.94 131 PRO A CA 1
ATOM 1008 C C . PRO A 1 131 ? -0.023 -28.516 -2.053 1 91.94 131 PRO A C 1
ATOM 1010 O O . PRO A 1 131 ? -0.286 -29.703 -1.838 1 91.94 131 PRO A O 1
ATOM 1013 N N . ALA A 1 132 ? 0.156 -28.016 -3.25 1 89.62 132 ALA A N 1
ATOM 1014 C CA . ALA A 1 132 ? 0.24 -28.891 -4.41 1 89.62 132 ALA A CA 1
ATOM 1015 C C . ALA A 1 132 ? 1.236 -28.359 -5.434 1 89.62 132 ALA A C 1
ATOM 1017 O O . ALA A 1 132 ? 1.375 -27.141 -5.598 1 89.62 132 ALA A O 1
ATOM 1018 N N . GLU A 1 133 ? 1.949 -29.25 -6.066 1 89.38 133 GLU A N 1
ATOM 1019 C CA . GLU A 1 133 ? 2.74 -28.875 -7.234 1 89.38 133 GLU A CA 1
ATOM 1020 C C . GLU A 1 133 ? 1.86 -28.719 -8.469 1 89.38 133 GLU A C 1
ATOM 1022 O O . GLU A 1 133 ? 1.032 -29.578 -8.766 1 89.38 133 GLU A O 1
ATOM 1027 N N . PRO A 1 134 ? 2.061 -27.688 -9.102 1 90.31 134 PRO A N 1
ATOM 1028 C CA . PRO A 1 134 ? 1.222 -27.531 -10.289 1 90.31 134 PRO A CA 1
ATOM 1029 C C . PRO A 1 134 ? 1.538 -28.562 -11.375 1 90.31 134 PRO A C 1
ATOM 1031 O O . PRO A 1 134 ? 2.705 -28.906 -11.586 1 90.31 134 PRO A O 1
ATOM 1034 N N . THR A 1 135 ? 0.48 -29.031 -11.984 1 92.88 135 THR A N 1
ATOM 1035 C CA . THR A 1 135 ? 0.654 -29.891 -13.141 1 92.88 135 THR A CA 1
ATOM 1036 C C . THR A 1 135 ? 1.149 -29.094 -14.344 1 92.88 135 THR A C 1
ATOM 1038 O O . THR A 1 135 ? 1.104 -27.875 -14.344 1 92.88 135 THR A O 1
ATOM 1041 N N . GLU A 1 136 ? 1.609 -29.828 -15.32 1 95.31 136 GLU A N 1
ATOM 1042 C CA . GLU A 1 136 ? 2.053 -29.156 -16.547 1 95.31 136 GLU A CA 1
ATOM 1043 C C . GLU A 1 136 ? 0.911 -28.375 -17.188 1 95.31 136 GLU A C 1
ATOM 1045 O O . GLU A 1 136 ? 1.12 -27.297 -17.719 1 95.31 136 GLU A O 1
ATOM 1050 N N . ASP A 1 137 ? -0.289 -28.938 -17.141 1 95.25 137 ASP A N 1
ATOM 1051 C CA . ASP A 1 137 ? -1.457 -28.25 -17.672 1 95.25 137 ASP A CA 1
ATOM 1052 C C . ASP A 1 137 ? -1.752 -26.969 -16.906 1 95.25 137 ASP A C 1
ATOM 1054 O O . ASP A 1 137 ? -2.102 -25.953 -17.484 1 95.25 137 ASP A O 1
ATOM 1058 N N . MET A 1 138 ? -1.62 -27.062 -15.695 1 92.94 138 MET A N 1
ATOM 1059 C CA . MET A 1 138 ? -1.849 -25.906 -14.844 1 92.94 138 MET A CA 1
ATOM 1060 C C . MET A 1 138 ? -0.807 -24.828 -15.109 1 92.94 138 MET A C 1
ATOM 1062 O O . MET A 1 138 ? -1.138 -23.641 -15.164 1 92.94 138 MET A O 1
ATOM 1066 N N . LYS A 1 139 ? 0.4 -25.219 -15.242 1 95.75 139 LYS A N 1
ATOM 1067 C CA . LYS A 1 139 ? 1.469 -24.281 -15.555 1 95.75 139 LYS A CA 1
ATOM 1068 C C . LYS A 1 139 ? 1.217 -23.578 -16.891 1 95.75 139 LYS A C 1
ATOM 1070 O O . LYS A 1 139 ? 1.401 -22.375 -17 1 95.75 139 LYS A O 1
ATOM 1075 N N . ALA A 1 140 ? 0.836 -24.375 -17.875 1 97 140 ALA A N 1
ATOM 1076 C CA . ALA A 1 140 ? 0.543 -23.828 -19.203 1 97 140 ALA A CA 1
ATOM 1077 C C . ALA A 1 140 ? -0.621 -22.844 -19.141 1 97 140 ALA A C 1
ATOM 1079 O O . ALA A 1 140 ? -0.58 -21.781 -19.766 1 97 140 ALA A O 1
ATOM 1080 N N . ALA A 1 141 ? -1.62 -23.203 -18.422 1 96.81 141 ALA A N 1
ATOM 1081 C CA . ALA A 1 141 ? -2.77 -22.312 -18.266 1 96.81 141 ALA A CA 1
ATOM 1082 C C . ALA A 1 141 ? -2.367 -21.016 -17.578 1 96.81 141 ALA A C 1
ATOM 1084 O O . ALA A 1 141 ? -2.785 -19.922 -18 1 96.81 141 ALA A O 1
ATOM 1085 N N . LEU A 1 142 ? -1.584 -21.141 -16.531 1 97.06 142 LEU A N 1
ATOM 1086 C CA . LEU A 1 142 ? -1.09 -19.953 -15.836 1 97.06 142 LEU A CA 1
ATOM 1087 C C . LEU A 1 142 ? -0.279 -19.062 -16.766 1 97.06 142 LEU A C 1
ATOM 1089 O O . LEU A 1 142 ? -0.46 -17.844 -16.781 1 97.06 142 LEU A O 1
ATOM 1093 N N . THR A 1 143 ? 0.596 -19.625 -17.531 1 98.25 143 THR A N 1
ATOM 1094 C CA . THR A 1 143 ? 1.428 -18.875 -18.469 1 98.25 143 THR A CA 1
ATOM 1095 C C . THR A 1 143 ? 0.563 -18.109 -19.469 1 98.25 143 THR A C 1
ATOM 1097 O O . THR A 1 143 ? 0.815 -16.938 -19.75 1 98.25 143 THR A O 1
ATOM 1100 N N . ARG A 1 144 ? -0.438 -18.75 -19.984 1 98.5 144 ARG A N 1
ATOM 1101 C CA . ARG A 1 144 ? -1.333 -18.141 -20.953 1 98.5 144 ARG A CA 1
ATOM 1102 C C . ARG A 1 144 ? -2.104 -16.969 -20.344 1 98.5 144 ARG A C 1
ATOM 1104 O O . ARG A 1 144 ? -2.176 -15.891 -20.922 1 98.5 144 ARG A O 1
ATOM 1111 N N . ILE A 1 145 ? -2.703 -17.203 -19.219 1 98.62 145 ILE A N 1
ATOM 1112 C CA . ILE A 1 145 ? -3.502 -16.188 -18.562 1 98.62 145 ILE A CA 1
ATOM 1113 C C . ILE A 1 145 ? -2.613 -14.992 -18.203 1 98.62 145 ILE A C 1
ATOM 1115 O O . ILE A 1 145 ? -3.012 -13.836 -18.375 1 98.62 145 ILE A O 1
ATOM 1119 N N . CYS A 1 146 ? -1.389 -15.25 -17.672 1 98.69 146 CYS A N 1
ATOM 1120 C CA . CYS A 1 146 ? -0.436 -14.18 -17.391 1 98.69 146 CYS A CA 1
ATOM 1121 C C . CYS A 1 146 ? -0.155 -13.352 -18.625 1 98.69 146 CYS A C 1
ATOM 1123 O O . CYS A 1 146 ? -0.224 -12.125 -18.594 1 98.69 146 CYS A O 1
ATOM 1125 N N . ALA A 1 147 ? 0.099 -13.992 -19.75 1 98.69 147 ALA A N 1
ATOM 1126 C CA . ALA A 1 147 ? 0.41 -13.305 -21 1 98.69 147 ALA A CA 1
ATOM 1127 C C . ALA A 1 147 ? -0.753 -12.422 -21.438 1 98.69 147 ALA A C 1
ATOM 1129 O O . ALA A 1 147 ? -0.546 -11.305 -21.922 1 98.69 147 ALA A O 1
ATOM 1130 N N . GLU A 1 148 ? -1.972 -12.898 -21.234 1 98.69 148 GLU A N 1
ATOM 1131 C CA . GLU A 1 148 ? -3.178 -12.156 -21.594 1 98.69 148 GLU A CA 1
ATOM 1132 C C . GLU A 1 148 ? -3.33 -10.906 -20.75 1 98.69 148 GLU A C 1
ATOM 1134 O O . GLU A 1 148 ? -4.121 -10.016 -21.078 1 98.69 148 GLU A O 1
ATOM 1139 N N . HIS A 1 149 ? -2.557 -10.859 -19.672 1 98.81 149 HIS A N 1
ATOM 1140 C CA . HIS A 1 149 ? -2.639 -9.734 -18.766 1 98.81 149 HIS A CA 1
ATOM 1141 C C . HIS A 1 149 ? -1.293 -9.023 -18.641 1 98.81 149 HIS A C 1
ATOM 1143 O O . HIS A 1 149 ? -0.978 -8.461 -17.578 1 98.81 149 HIS A O 1
ATOM 1149 N N . ARG A 1 150 ? -0.49 -9.094 -19.656 1 98.75 150 ARG A N 1
ATOM 1150 C CA . ARG A 1 150 ? 0.764 -8.367 -19.797 1 98.75 150 ARG A CA 1
ATOM 1151 C C . ARG A 1 150 ? 1.746 -8.734 -18.688 1 98.75 150 ARG A C 1
ATOM 1153 O O . ARG A 1 150 ? 2.494 -7.883 -18.203 1 98.75 150 ARG A O 1
ATOM 1160 N N . ILE A 1 151 ? 1.678 -9.914 -18.266 1 98.88 151 ILE A N 1
ATOM 1161 C CA . ILE A 1 151 ? 2.637 -10.531 -17.359 1 98.88 151 ILE A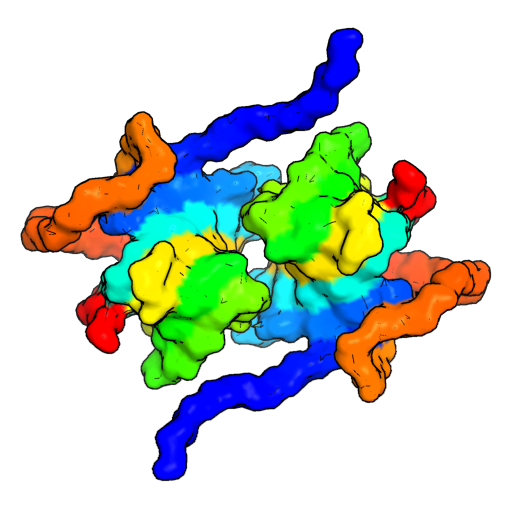 CA 1
ATOM 1162 C C . ILE A 1 151 ? 3.357 -11.68 -18.062 1 98.88 151 ILE A C 1
ATOM 1164 O O . ILE A 1 151 ? 2.729 -12.484 -18.75 1 98.88 151 ILE A O 1
ATOM 1168 N N . GLU A 1 152 ? 4.617 -11.703 -17.906 1 98.88 152 GLU A N 1
ATOM 1169 C CA . GLU A 1 152 ? 5.426 -12.719 -18.578 1 98.88 152 GLU A CA 1
ATOM 1170 C C . GLU A 1 152 ? 6.234 -13.523 -17.578 1 98.88 152 GLU A C 1
ATOM 1172 O O . GLU A 1 152 ? 7.023 -12.969 -16.812 1 98.88 152 GLU A O 1
ATOM 1177 N N . ILE A 1 153 ? 6.062 -14.828 -17.547 1 98.56 153 ILE A N 1
ATOM 1178 C CA . ILE A 1 153 ? 6.887 -15.719 -16.734 1 98.56 153 ILE A CA 1
ATOM 1179 C C . ILE A 1 153 ? 8.227 -15.961 -17.438 1 98.56 153 ILE A C 1
ATOM 1181 O O . ILE A 1 153 ? 8.266 -16.406 -18.578 1 98.56 153 ILE A O 1
ATOM 1185 N N . VAL A 1 154 ? 9.344 -15.75 -16.75 1 98.62 154 VAL A N 1
ATOM 1186 C CA . VAL A 1 154 ? 10.625 -15.727 -17.453 1 98.62 154 VAL A CA 1
ATOM 1187 C C . VAL A 1 154 ? 11.617 -16.656 -16.766 1 98.62 154 VAL A C 1
ATOM 1189 O O . VAL A 1 154 ? 12.773 -16.75 -17.172 1 98.62 154 VAL A O 1
ATOM 1192 N N . GLY A 1 155 ? 11.258 -17.297 -15.703 1 97.81 155 GLY A N 1
ATOM 1193 C CA . GLY A 1 155 ? 12.156 -18.188 -14.992 1 97.81 155 GLY A CA 1
ATOM 1194 C C . GLY A 1 155 ? 11.477 -18.922 -13.852 1 97.81 155 GLY A C 1
ATOM 1195 O O . GLY A 1 155 ? 10.289 -18.734 -13.602 1 97.81 155 GLY A O 1
ATOM 1196 N N . PRO A 1 156 ? 12.172 -19.812 -13.156 1 96.31 156 PRO A N 1
ATOM 1197 C CA . PRO A 1 156 ? 11.617 -20.609 -12.062 1 96.31 156 PRO A CA 1
ATOM 1198 C C . PRO A 1 156 ? 11.438 -19.797 -10.773 1 96.31 156 PRO A C 1
ATOM 1200 O O . PRO A 1 156 ? 11.93 -18.672 -10.68 1 96.31 156 PRO A O 1
ATOM 1203 N N . PRO A 1 157 ? 10.703 -20.391 -9.805 1 96.69 157 PRO A N 1
ATOM 1204 C CA . PRO A 1 157 ? 10.633 -19.766 -8.477 1 96.69 157 PRO A CA 1
ATOM 1205 C C . PRO A 1 157 ? 12 -19.625 -7.824 1 96.69 157 PRO A C 1
ATOM 1207 O O . PRO A 1 157 ? 12.961 -20.281 -8.227 1 96.69 157 PRO A O 1
ATOM 1210 N N . LEU A 1 158 ? 12.023 -18.688 -6.871 1 96.25 158 LEU A N 1
ATOM 1211 C CA . LEU A 1 158 ? 13.234 -18.578 -6.066 1 96.25 158 LEU A CA 1
ATOM 1212 C C . LEU A 1 158 ? 13.422 -19.812 -5.191 1 96.25 158 LEU A C 1
ATOM 1214 O O . LEU A 1 158 ? 12.453 -20.344 -4.656 1 96.25 158 LEU A O 1
ATOM 1218 N N . HIS A 1 159 ? 14.695 -20.266 -5.004 1 90.88 159 HIS A N 1
ATOM 1219 C CA . HIS A 1 159 ? 15 -21.422 -4.168 1 90.88 159 HIS A CA 1
ATOM 1220 C C . HIS A 1 159 ? 15.633 -20.984 -2.848 1 90.88 159 HIS A C 1
ATOM 1222 O O . HIS A 1 159 ? 16.312 -19.969 -2.787 1 90.88 159 HIS A O 1
ATOM 1228 N N . MET B 1 1 ? 33.656 -12.82 5.613 1 19.55 1 MET B N 1
ATOM 1229 C CA . MET B 1 1 ? 33.188 -11.547 6.133 1 19.55 1 MET B CA 1
ATOM 1230 C C . MET B 1 1 ? 31.891 -11.125 5.441 1 19.55 1 MET B C 1
ATOM 1232 O O . MET B 1 1 ? 31.906 -10.711 4.281 1 19.55 1 MET B O 1
ATOM 1236 N N . ASN B 1 2 ? 30.719 -11.844 5.324 1 21.97 2 ASN B N 1
ATOM 1237 C CA . ASN B 1 2 ? 29.594 -12.312 4.52 1 21.97 2 ASN B CA 1
ATOM 1238 C C . ASN B 1 2 ? 28.531 -11.234 4.363 1 21.97 2 ASN B C 1
ATOM 1240 O O . ASN B 1 2 ? 27.938 -10.797 5.348 1 21.97 2 ASN B O 1
ATOM 1244 N N . ALA B 1 3 ? 28.719 -10.125 3.461 1 24.48 3 ALA B N 1
ATOM 1245 C CA . ALA B 1 3 ? 28.359 -8.727 3.225 1 24.48 3 ALA B CA 1
ATOM 1246 C C . ALA B 1 3 ? 26.859 -8.586 2.994 1 24.48 3 ALA B C 1
ATOM 1248 O O . ALA B 1 3 ? 26.359 -8.836 1.891 1 24.48 3 ALA B O 1
ATOM 1249 N N . LEU B 1 4 ? 25.922 -9.352 3.627 1 28.72 4 LEU B N 1
ATOM 1250 C CA . LEU B 1 4 ? 24.469 -9.445 3.619 1 28.72 4 LEU B CA 1
ATOM 1251 C C . LEU B 1 4 ? 23.828 -8.07 3.486 1 28.72 4 LEU B C 1
ATOM 1253 O O . LEU B 1 4 ? 24.047 -7.199 4.34 1 28.72 4 LEU B O 1
ATOM 1257 N N . SER B 1 5 ? 24.125 -7.371 2.348 1 30.44 5 SER B N 1
ATOM 1258 C CA . SER B 1 5 ? 23.938 -5.965 2.006 1 30.44 5 SER B CA 1
ATOM 1259 C C . SER B 1 5 ? 22.609 -5.434 2.521 1 30.44 5 SER B C 1
ATOM 1261 O O . SER B 1 5 ? 21.547 -5.949 2.162 1 30.44 5 SER B O 1
ATOM 1263 N N . GLN B 1 6 ? 22.406 -5.332 3.816 1 31.92 6 GLN B N 1
ATOM 1264 C CA . GLN B 1 6 ? 21.438 -4.449 4.449 1 31.92 6 GLN B CA 1
ATOM 1265 C C . GLN B 1 6 ? 21.109 -3.262 3.551 1 31.92 6 GLN B C 1
ATOM 1267 O O . GLN B 1 6 ? 22 -2.494 3.176 1 31.92 6 GLN B O 1
ATOM 1272 N N . PRO B 1 7 ? 20.703 -3.293 2.316 1 35.66 7 PRO B N 1
ATOM 1273 C CA . PRO B 1 7 ? 20.688 -1.862 2.002 1 35.66 7 PRO B CA 1
ATOM 1274 C C . PRO B 1 7 ? 20.344 -0.998 3.211 1 35.66 7 PRO B C 1
ATOM 1276 O O . PRO B 1 7 ? 19.297 -1.2 3.84 1 35.66 7 PRO B O 1
ATOM 1279 N N . GLU B 1 8 ? 21.094 -0.816 4.199 1 38.38 8 GLU B N 1
ATOM 1280 C CA . GLU B 1 8 ? 21.062 0.178 5.27 1 38.38 8 GLU B CA 1
ATOM 1281 C C . GLU B 1 8 ? 20.391 1.464 4.812 1 38.38 8 GLU B C 1
ATOM 1283 O O . GLU B 1 8 ? 20.594 2.527 5.402 1 38.38 8 GLU B O 1
ATOM 1288 N N . SER B 1 9 ? 20.141 1.599 3.539 1 44.5 9 SER B N 1
ATOM 1289 C CA . SER B 1 9 ? 19.781 2.967 3.18 1 44.5 9 SER B CA 1
ATOM 1290 C C . SER B 1 9 ? 18.797 3.557 4.176 1 44.5 9 SER B C 1
ATOM 1292 O O . SER B 1 9 ? 17.75 2.961 4.445 1 44.5 9 SER B O 1
ATOM 1294 N N . ARG B 1 10 ? 19.344 4 5.211 1 52.94 10 ARG B N 1
ATOM 1295 C CA . ARG B 1 10 ? 18.656 4.828 6.199 1 52.94 10 ARG B CA 1
ATOM 1296 C C . ARG B 1 10 ? 17.547 5.648 5.551 1 52.94 10 ARG B C 1
ATOM 1298 O O . ARG B 1 10 ? 17.812 6.512 4.715 1 52.94 10 ARG B O 1
ATOM 1305 N N . ILE B 1 11 ? 16.438 5.016 5.473 1 77.19 11 ILE B N 1
ATOM 1306 C CA . ILE B 1 11 ? 15.336 5.852 5.004 1 77.19 11 ILE B CA 1
ATOM 1307 C C . ILE B 1 11 ? 15.328 7.172 5.766 1 77.19 11 ILE B C 1
ATOM 1309 O O . ILE B 1 11 ? 15.469 7.191 6.992 1 77.19 11 ILE B O 1
ATOM 1313 N N . GLU B 1 12 ? 15.625 8.234 5.055 1 91.62 12 GLU B N 1
ATOM 1314 C CA . GLU B 1 12 ? 15.508 9.562 5.633 1 91.62 12 GLU B CA 1
ATOM 1315 C C . GLU B 1 12 ? 14.172 9.742 6.344 1 91.62 12 GLU B C 1
ATOM 1317 O O . GLU B 1 12 ? 13.133 9.328 5.828 1 91.62 12 GLU B O 1
ATOM 1322 N N . LEU B 1 13 ? 14.312 10.195 7.602 1 96.94 13 LEU B N 1
ATOM 1323 C CA . LEU B 1 13 ? 13.109 10.477 8.383 1 96.94 13 LEU B CA 1
ATOM 1324 C C . LEU B 1 13 ? 12.797 11.969 8.367 1 96.94 13 LEU B C 1
ATOM 1326 O O . LEU B 1 13 ? 13.703 12.797 8.258 1 96.94 13 LEU B O 1
ATOM 1330 N N . PHE B 1 14 ? 11.547 12.25 8.484 1 97.62 14 PHE B N 1
ATOM 1331 C CA . PHE B 1 14 ? 11.047 13.617 8.477 1 97.62 14 PHE B CA 1
ATOM 1332 C C . PHE B 1 14 ? 10.055 13.836 9.617 1 97.62 14 PHE B C 1
ATOM 1334 O O . PHE B 1 14 ? 9.367 12.906 10.039 1 97.62 14 PHE B O 1
ATOM 1341 N N . TRP B 1 15 ? 10.07 15.031 10.086 1 96.88 15 TRP B N 1
ATOM 1342 C CA . TRP B 1 15 ? 8.961 15.469 10.93 1 96.88 15 TRP B CA 1
ATOM 1343 C C . TRP B 1 15 ? 7.953 16.281 10.125 1 96.88 15 TRP B C 1
ATOM 1345 O O . TRP B 1 15 ? 8.328 17.219 9.422 1 96.88 15 TRP B O 1
ATOM 1355 N N . PHE B 1 16 ? 6.82 15.93 10.109 1 95 16 PHE B N 1
ATOM 1356 C CA . PHE B 1 16 ? 5.68 16.562 9.469 1 95 16 PHE B CA 1
ATOM 1357 C C . PHE B 1 16 ? 4.551 16.797 10.461 1 95 16 PHE B C 1
ATOM 1359 O O . PHE B 1 16 ? 3.895 15.852 10.898 1 95 16 PHE B O 1
ATOM 1366 N N . LEU B 1 17 ? 4.289 18.016 10.773 1 91.06 17 LEU B N 1
ATOM 1367 C CA . LEU B 1 17 ? 3.408 18.344 11.883 1 91.06 17 LEU B CA 1
ATOM 1368 C C . LEU B 1 17 ? 3.828 17.609 13.148 1 91.06 17 LEU B C 1
ATOM 1370 O O . LEU B 1 17 ? 4.965 17.75 13.609 1 91.06 17 LEU B O 1
ATOM 1374 N N . ASN B 1 18 ? 2.934 16.828 13.719 1 95.38 18 ASN B N 1
ATOM 1375 C CA . ASN B 1 18 ? 3.271 16.141 14.953 1 95.38 18 ASN B CA 1
ATOM 1376 C C . ASN B 1 18 ? 3.656 14.688 14.703 1 95.38 18 ASN B C 1
ATOM 1378 O O . ASN B 1 18 ? 3.662 13.867 15.625 1 95.38 18 ASN B O 1
ATOM 1382 N N . ASN B 1 19 ? 3.969 14.391 13.445 1 97.94 19 ASN B N 1
ATOM 1383 C CA . ASN B 1 19 ? 4.215 13 13.086 1 97.94 19 ASN B CA 1
ATOM 1384 C C . ASN B 1 19 ? 5.648 12.789 12.602 1 97.94 19 ASN B C 1
ATOM 1386 O O . ASN B 1 19 ? 6.348 13.75 12.281 1 97.94 19 ASN B O 1
ATOM 1390 N N . LEU B 1 20 ? 6.102 11.586 12.711 1 98.25 20 LEU B N 1
ATOM 1391 C CA . LEU B 1 20 ? 7.328 11.109 12.078 1 98.25 20 LEU B CA 1
ATOM 1392 C C . LEU B 1 20 ? 7.02 10.367 10.781 1 98.25 20 LEU B C 1
ATOM 1394 O O . LEU B 1 20 ? 6.105 9.539 10.734 1 98.25 20 LEU B O 1
ATOM 1398 N N . LEU B 1 21 ? 7.793 10.711 9.703 1 98.25 21 LEU B N 1
ATOM 1399 C CA . LEU B 1 21 ? 7.496 10.117 8.398 1 98.25 21 LEU B CA 1
ATOM 1400 C C . LEU B 1 21 ? 8.766 9.57 7.754 1 98.25 21 LEU B C 1
ATOM 1402 O O . LEU B 1 21 ? 9.867 10.016 8.07 1 98.25 21 LEU B O 1
ATOM 1406 N N . ALA B 1 22 ? 8.617 8.633 6.922 1 97.62 22 ALA B N 1
ATOM 1407 C CA . ALA B 1 22 ? 9.57 8.195 5.906 1 97.62 22 ALA B CA 1
ATOM 1408 C C . ALA B 1 22 ? 8.883 8.008 4.559 1 97.62 22 ALA B C 1
ATOM 1410 O O . ALA B 1 22 ? 7.652 7.934 4.484 1 97.62 22 ALA B O 1
ATOM 1411 N N . ILE B 1 23 ? 9.625 8.023 3.498 1 97.81 23 ILE B N 1
ATOM 1412 C CA . ILE B 1 23 ? 9.102 7.758 2.164 1 97.81 23 ILE B CA 1
ATOM 1413 C C . ILE B 1 23 ? 9.875 6.605 1.526 1 97.81 23 ILE B C 1
ATOM 1415 O O . ILE B 1 23 ? 10.75 6.824 0.688 1 97.81 23 ILE B O 1
ATOM 1419 N N . PRO B 1 24 ? 9.484 5.391 1.848 1 97.31 24 PRO B N 1
ATOM 1420 C CA . PRO B 1 24 ? 10.234 4.23 1.368 1 97.31 24 PRO B CA 1
ATOM 1421 C C . PRO B 1 24 ? 10.086 4.008 -0.135 1 97.31 24 PRO B C 1
ATOM 1423 O O . PRO B 1 24 ? 10.93 3.357 -0.755 1 97.31 24 PRO B O 1
ATOM 1426 N N . VAL B 1 25 ? 9.031 4.457 -0.709 1 97.31 25 VAL B N 1
ATOM 1427 C CA . VAL B 1 25 ? 8.828 4.445 -2.152 1 97.31 25 VAL B CA 1
ATOM 1428 C C . VAL B 1 25 ? 8.375 5.828 -2.619 1 97.31 25 VAL B C 1
ATOM 1430 O O . VAL B 1 25 ? 7.262 6.258 -2.311 1 97.31 25 VAL B O 1
ATOM 1433 N N . SER B 1 26 ? 9.234 6.426 -3.367 1 97.56 26 SER B N 1
ATOM 1434 C CA . SER B 1 26 ? 8.898 7.719 -3.949 1 97.56 26 SER B CA 1
ATOM 1435 C C . SER B 1 26 ? 8.195 7.559 -5.297 1 97.56 26 SER B C 1
ATOM 1437 O O . SER B 1 26 ? 8.477 6.609 -6.031 1 97.56 26 SER B O 1
ATOM 1439 N N . ALA B 1 27 ? 7.371 8.508 -5.605 1 97.62 27 ALA B N 1
ATOM 1440 C CA . ALA B 1 27 ? 6.699 8.531 -6.902 1 97.62 27 ALA B CA 1
ATOM 1441 C C . ALA B 1 27 ? 7.711 8.555 -8.047 1 97.62 27 ALA B C 1
ATOM 1443 O O . ALA B 1 27 ? 7.406 8.141 -9.164 1 97.62 27 ALA B O 1
ATOM 1444 N N . ALA B 1 28 ? 8.883 8.984 -7.742 1 96.69 28 ALA B N 1
ATOM 1445 C CA . ALA B 1 28 ? 9.914 9.148 -8.766 1 96.69 28 ALA B CA 1
ATOM 1446 C C . ALA B 1 28 ? 10.594 7.816 -9.07 1 96.69 28 ALA B C 1
ATOM 1448 O O . ALA B 1 28 ? 11.328 7.699 -10.062 1 96.69 28 ALA B O 1
ATOM 1449 N N . GLN B 1 29 ? 10.352 6.812 -8.273 1 95.56 29 GLN B N 1
ATOM 1450 C CA . GLN B 1 29 ? 11.109 5.57 -8.359 1 95.56 29 GLN B CA 1
ATOM 1451 C C . GLN B 1 29 ? 10.617 4.699 -9.508 1 95.56 29 GLN B C 1
ATOM 1453 O O . GLN B 1 29 ? 11.391 3.941 -10.102 1 95.56 29 GLN B O 1
ATOM 1458 N N . GLY B 1 30 ? 9.359 4.73 -9.797 1 96.19 30 GLY B N 1
ATOM 1459 C CA . GLY B 1 30 ? 8.773 3.945 -10.867 1 96.19 30 GLY B CA 1
ATOM 1460 C C . GLY B 1 30 ? 8.062 4.793 -11.906 1 96.19 30 GLY B C 1
ATOM 1461 O O . GLY B 1 30 ? 8.016 6.016 -11.789 1 96.19 30 GLY B O 1
ATOM 1462 N N . GLU B 1 31 ? 7.551 4.16 -12.93 1 97.06 31 GLU B N 1
ATOM 1463 C CA . GLU B 1 31 ? 6.918 4.887 -14.023 1 97.06 31 GLU B CA 1
ATOM 1464 C C . GLU B 1 31 ? 5.445 5.16 -13.727 1 97.06 31 GLU B C 1
ATOM 1466 O O . GLU B 1 31 ? 4.82 6.004 -14.375 1 97.06 31 GLU B O 1
ATOM 1471 N N . ASP B 1 32 ? 4.926 4.43 -12.727 1 98.12 32 ASP B N 1
ATOM 1472 C CA . ASP B 1 32 ? 3.504 4.586 -12.43 1 98.12 32 ASP B CA 1
ATOM 1473 C C . ASP B 1 32 ? 3.279 5.641 -11.344 1 98.12 32 ASP B C 1
ATOM 1475 O O . ASP B 1 32 ? 2.143 5.879 -10.93 1 98.12 32 ASP B O 1
ATOM 1479 N N . ASN B 1 33 ? 4.336 6.246 -10.797 1 98 33 ASN B N 1
ATOM 1480 C CA . ASN B 1 33 ? 4.297 7.348 -9.844 1 98 33 ASN B CA 1
ATOM 1481 C C . ASN B 1 33 ? 3.619 6.938 -8.539 1 98 33 ASN B C 1
ATOM 1483 O O . ASN B 1 33 ? 2.836 7.699 -7.973 1 98 33 ASN B O 1
ATOM 1487 N N . ILE B 1 34 ? 3.811 5.68 -8.133 1 98.62 34 ILE B N 1
ATOM 1488 C CA . ILE B 1 34 ? 3.332 5.242 -6.824 1 98.62 34 ILE B CA 1
ATOM 1489 C C . ILE B 1 34 ? 4.219 5.828 -5.727 1 98.62 34 ILE B C 1
ATOM 1491 O O . ILE B 1 34 ? 5.445 5.758 -5.809 1 98.62 34 ILE B O 1
ATOM 1495 N N . SER B 1 35 ? 3.629 6.438 -4.766 1 98.5 35 SER B N 1
ATOM 1496 C CA . SER B 1 35 ? 4.324 6.941 -3.586 1 98.5 35 SER B CA 1
ATOM 1497 C C . SER B 1 35 ? 3.816 6.27 -2.314 1 98.5 35 SER B C 1
ATOM 1499 O O . SER B 1 35 ? 2.609 6.117 -2.129 1 98.5 35 SER B O 1
ATOM 1501 N N . VAL B 1 36 ? 4.719 5.781 -1.476 1 98.5 36 VAL B N 1
ATOM 1502 C CA . VAL B 1 36 ? 4.395 5.25 -0.156 1 98.5 36 VAL B CA 1
ATOM 1503 C C . VAL B 1 36 ? 4.984 6.156 0.924 1 98.5 36 VAL B C 1
ATOM 1505 O O . VAL B 1 36 ? 6.207 6.277 1.039 1 98.5 36 VAL B O 1
ATOM 1508 N N . VAL B 1 37 ? 4.148 6.77 1.681 1 98.44 37 VAL B N 1
ATOM 1509 C CA . VAL B 1 37 ? 4.551 7.562 2.836 1 98.44 37 VAL B CA 1
ATOM 1510 C C . VAL B 1 37 ? 4.242 6.801 4.121 1 98.44 37 VAL B C 1
ATOM 1512 O O . VAL B 1 37 ? 3.088 6.469 4.395 1 98.44 37 VAL B O 1
ATOM 1515 N N . GLU B 1 38 ? 5.246 6.52 4.828 1 98.5 38 GLU B N 1
ATOM 1516 C CA . GLU B 1 38 ? 5.148 5.816 6.105 1 98.5 38 GLU B CA 1
ATOM 1517 C C . GLU B 1 38 ? 5.078 6.801 7.27 1 98.5 38 GLU B C 1
ATOM 1519 O O . GLU B 1 38 ? 5.848 7.762 7.324 1 98.5 38 GLU B O 1
ATOM 1524 N N . GLN B 1 39 ? 4.164 6.535 8.227 1 98.44 39 GLN B N 1
ATOM 1525 C CA . GLN B 1 39 ? 3.916 7.527 9.273 1 98.44 39 GLN B CA 1
ATOM 1526 C C . GLN B 1 39 ? 3.812 6.867 10.641 1 98.44 39 GLN B C 1
ATOM 1528 O O . GLN B 1 39 ? 3.23 5.785 10.773 1 98.44 39 GLN B O 1
ATOM 1533 N N . TRP B 1 40 ? 4.379 7.457 11.578 1 98.56 40 TRP B N 1
ATOM 1534 C CA . TRP B 1 40 ? 4.164 7.219 13 1 98.56 40 TRP B CA 1
ATOM 1535 C C . TRP B 1 40 ? 3.484 8.414 13.664 1 98.56 40 TRP B C 1
ATOM 1537 O O . TRP B 1 40 ? 3.922 9.555 13.492 1 98.56 40 TRP B O 1
ATOM 1547 N N . ALA B 1 41 ? 2.469 8.148 14.422 1 98.5 41 ALA B N 1
ATOM 1548 C CA . ALA B 1 41 ? 1.678 9.227 15.016 1 98.5 41 ALA B CA 1
ATOM 1549 C C . ALA B 1 41 ? 1.219 8.844 16.422 1 98.5 41 ALA B C 1
ATOM 1551 O O . ALA B 1 41 ? 0.998 7.668 16.719 1 98.5 41 ALA B O 1
ATOM 1552 N N . ALA B 1 42 ? 1.059 9.844 17.234 1 98.25 42 ALA B N 1
ATOM 1553 C CA . ALA B 1 42 ? 0.664 9.633 18.625 1 98.25 42 ALA B CA 1
ATOM 1554 C C . ALA B 1 42 ? -0.851 9.492 18.75 1 98.25 42 ALA B C 1
ATOM 1556 O O . ALA B 1 42 ? -1.591 9.852 17.828 1 98.25 42 ALA B O 1
ATOM 1557 N N . HIS B 1 43 ? -1.264 9.023 19.875 1 98.25 43 HIS B N 1
ATOM 1558 C CA . HIS B 1 43 ? -2.684 8.945 20.203 1 98.25 43 HIS B CA 1
ATOM 1559 C C . HIS B 1 43 ? -3.371 10.297 20 1 98.25 43 HIS B C 1
ATOM 1561 O O . HIS B 1 43 ? -2.855 11.328 20.438 1 98.25 43 HIS B O 1
ATOM 1567 N N . GLY B 1 44 ? -4.469 10.219 19.297 1 97.62 44 GLY B N 1
ATOM 1568 C CA . GLY B 1 44 ? -5.285 11.414 19.156 1 97.62 44 GLY B CA 1
ATOM 1569 C C . GLY B 1 44 ? -4.891 12.266 17.969 1 97.62 44 GLY B C 1
ATOM 1570 O O . GLY B 1 44 ? -5.625 13.188 17.578 1 97.62 44 GLY B O 1
ATOM 1571 N N . ASP B 1 45 ? -3.744 12.023 17.406 1 97.5 45 ASP B N 1
ATOM 1572 C CA . ASP B 1 45 ? -3.311 12.805 16.25 1 97.5 45 ASP B CA 1
ATOM 1573 C C . ASP B 1 45 ? -4.336 12.734 15.125 1 97.5 45 ASP B C 1
ATOM 1575 O O . ASP B 1 45 ? -4.906 11.672 14.867 1 97.5 45 ASP B O 1
ATOM 1579 N N . SER B 1 46 ? -4.551 13.82 14.484 1 97.81 46 SER B N 1
ATOM 1580 C CA . SER B 1 46 ? -5.504 13.945 13.383 1 97.81 46 SER B CA 1
ATOM 1581 C C . SER B 1 46 ? -5.168 15.141 12.5 1 97.81 46 SER B C 1
ATOM 1583 O O . SER B 1 46 ? -5.035 16.266 12.984 1 97.81 46 SER B O 1
ATOM 1585 N N . PRO B 1 47 ? -5.008 14.938 11.25 1 97.44 47 PRO B N 1
ATOM 1586 C CA . PRO B 1 47 ? -4.918 16.094 10.352 1 97.44 47 PRO B CA 1
ATOM 1587 C C . PRO B 1 47 ? -6.262 16.781 10.148 1 97.44 47 PRO B C 1
ATOM 1589 O O . PRO B 1 47 ? -7.309 16.203 10.469 1 97.44 47 PRO B O 1
ATOM 1592 N N . PRO B 1 48 ? -6.199 18 9.633 1 97.31 48 PRO B N 1
ATOM 1593 C CA . PRO B 1 48 ? -7.477 18.594 9.25 1 97.31 48 PRO B CA 1
ATOM 1594 C C . PRO B 1 48 ? -8.211 17.797 8.172 1 97.31 48 PRO B C 1
ATOM 1596 O O . PRO B 1 48 ? -7.578 17.062 7.414 1 97.31 48 PRO B O 1
ATOM 1599 N N . LEU B 1 49 ? -9.531 17.891 8.18 1 98.5 49 LEU B N 1
ATOM 1600 C CA . LEU B 1 49 ? -10.312 17.344 7.082 1 98.5 49 LEU B CA 1
ATOM 1601 C C . LEU B 1 49 ? -9.883 17.938 5.75 1 98.5 49 LEU B C 1
ATOM 1603 O O . LEU B 1 49 ? -9.766 19.156 5.625 1 98.5 49 LEU B O 1
ATOM 1607 N N . HIS B 1 50 ? -9.641 17.109 4.719 1 98.81 50 HIS B N 1
ATOM 1608 C CA . HIS B 1 50 ? -9.109 17.641 3.469 1 98.81 50 HIS B CA 1
ATOM 1609 C C . HIS B 1 50 ? -9.523 16.781 2.281 1 98.81 50 HIS B C 1
ATOM 1611 O O . HIS B 1 50 ? -10.062 15.688 2.459 1 98.81 50 HIS B O 1
ATOM 1617 N N . ILE B 1 51 ? -9.375 17.266 1.111 1 98.88 51 ILE B N 1
ATOM 1618 C CA . ILE B 1 51 ? -9.68 16.625 -0.164 1 98.88 51 ILE B CA 1
ATOM 1619 C C . ILE B 1 51 ? -8.422 16.562 -1.025 1 98.88 51 ILE B C 1
ATOM 1621 O O . ILE B 1 51 ? -7.738 17.578 -1.207 1 98.88 51 ILE B O 1
ATOM 1625 N N . HIS B 1 52 ? -7.992 15.367 -1.406 1 98.88 52 HIS B N 1
ATOM 1626 C CA . HIS B 1 52 ? -7.098 15.273 -2.557 1 98.88 52 HIS B CA 1
ATOM 1627 C C . HIS B 1 52 ? -7.871 15.391 -3.865 1 98.88 52 HIS B C 1
ATOM 1629 O O . HIS B 1 52 ? -8.734 14.562 -4.156 1 98.88 52 HIS B O 1
ATOM 1635 N N . HIS B 1 53 ? -7.508 16.312 -4.68 1 98.62 53 HIS B N 1
ATOM 1636 C CA . HIS B 1 53 ? -8.273 16.516 -5.906 1 98.62 53 HIS B CA 1
ATOM 1637 C C . HIS B 1 53 ? -7.695 15.711 -7.059 1 98.62 53 HIS B C 1
ATOM 1639 O O . HIS B 1 53 ? -8.367 15.5 -8.07 1 98.62 53 HIS B O 1
ATOM 1645 N N . SER B 1 54 ? -6.496 15.195 -6.887 1 98.5 54 SER B N 1
ATOM 1646 C CA . SER B 1 54 ? -5.82 14.57 -8.016 1 98.5 54 SER B CA 1
ATOM 1647 C C . SER B 1 54 ? -5.48 13.109 -7.723 1 98.5 54 SER B C 1
ATOM 1649 O O . SER B 1 54 ? -5.039 12.383 -8.609 1 98.5 54 SER B O 1
ATOM 1651 N N . GLU B 1 55 ? -5.652 12.695 -6.461 1 98.69 55 GLU B N 1
ATOM 1652 C CA . GLU B 1 55 ? -5.125 11.391 -6.078 1 98.69 55 GLU B CA 1
ATOM 1653 C C . GLU B 1 55 ? -6.109 10.633 -5.191 1 98.69 55 GLU B C 1
ATOM 1655 O O . GLU B 1 55 ? -6.652 11.203 -4.234 1 98.69 55 GLU B O 1
ATOM 1660 N N . ASP B 1 56 ? -6.383 9.312 -5.535 1 98.69 56 ASP B N 1
ATOM 1661 C CA . ASP B 1 56 ? -6.867 8.406 -4.5 1 98.69 56 ASP B CA 1
ATOM 1662 C C . ASP B 1 56 ? -5.797 8.164 -3.436 1 98.69 56 ASP B C 1
ATOM 1664 O O . ASP B 1 56 ? -4.602 8.211 -3.729 1 98.69 56 ASP B O 1
ATOM 1668 N N . GLU B 1 57 ? -6.246 7.98 -2.264 1 98.81 57 GLU B N 1
ATOM 1669 C CA . GLU B 1 57 ? -5.316 7.715 -1.169 1 98.81 57 GLU B CA 1
ATOM 1670 C C . GLU B 1 57 ? -5.676 6.422 -0.442 1 98.81 57 GLU B C 1
ATOM 1672 O O . GLU B 1 57 ? -6.797 6.27 0.049 1 98.81 57 GLU B O 1
ATOM 1677 N N . VAL B 1 58 ? -4.773 5.469 -0.414 1 98.75 58 VAL B N 1
ATOM 1678 C CA . VAL B 1 58 ? -4.965 4.207 0.289 1 98.75 58 VAL B CA 1
ATOM 1679 C C . VAL B 1 58 ? -4.227 4.242 1.624 1 98.75 58 VAL B C 1
ATOM 1681 O O . VAL B 1 58 ? -3.051 4.609 1.682 1 98.75 58 VAL B O 1
ATOM 1684 N N . PHE B 1 59 ? -4.898 3.857 2.688 1 98.81 59 PHE B N 1
ATOM 1685 C CA . PHE B 1 59 ? -4.309 3.719 4.012 1 98.81 59 PHE B CA 1
ATOM 1686 C C . PHE B 1 59 ? -4.094 2.25 4.359 1 98.81 59 PHE B C 1
ATOM 1688 O O . PHE B 1 59 ? -4.977 1.42 4.145 1 98.81 59 PHE B O 1
ATOM 1695 N N . VAL B 1 60 ? -2.957 1.939 4.84 1 98.62 60 VAL B N 1
ATOM 1696 C CA . VAL B 1 60 ? -2.652 0.625 5.398 1 98.62 60 VAL B CA 1
ATOM 1697 C C . VAL B 1 60 ? -2.191 0.772 6.844 1 98.62 60 VAL B C 1
ATOM 1699 O O . VAL B 1 60 ? -1.169 1.404 7.117 1 98.62 60 VAL B O 1
ATOM 1702 N N . CYS B 1 61 ? -2.912 0.173 7.723 1 98.75 61 CYS B N 1
ATOM 1703 C CA . CYS B 1 61 ? -2.502 0.196 9.125 1 98.75 61 CYS B CA 1
ATOM 1704 C C . CYS B 1 61 ? -1.503 -0.917 9.414 1 98.75 61 CYS B C 1
ATOM 1706 O O . CYS B 1 61 ? -1.775 -2.088 9.148 1 98.75 61 CYS B O 1
ATOM 1708 N N . LEU B 1 62 ? -0.381 -0.559 9.922 1 98.5 62 LEU B N 1
ATOM 1709 C CA . LEU B 1 62 ? 0.656 -1.54 10.227 1 98.5 62 LEU B CA 1
ATOM 1710 C C . LEU B 1 62 ? 0.634 -1.916 11.703 1 98.5 62 LEU B C 1
ATOM 1712 O O . LEU B 1 62 ? 0.942 -3.055 12.062 1 98.5 62 LEU B O 1
ATOM 1716 N N . ALA B 1 63 ? 0.327 -0.96 12.539 1 98.38 63 ALA B N 1
ATOM 1717 C CA . ALA B 1 63 ? 0.195 -1.155 13.984 1 98.38 63 ALA B CA 1
ATOM 1718 C C . ALA B 1 63 ? -0.73 -0.108 14.594 1 98.38 63 ALA B C 1
ATOM 1720 O O . ALA B 1 63 ? -0.787 1.031 14.125 1 98.38 63 ALA B O 1
ATOM 1721 N N . GLY B 1 64 ? -1.431 -0.498 15.695 1 98.5 64 GLY B N 1
ATOM 1722 C CA . GLY B 1 64 ? -2.352 0.398 16.375 1 98.5 64 GLY B CA 1
ATOM 1723 C C . GLY B 1 64 ? -3.752 0.372 15.789 1 98.5 64 GLY B C 1
ATOM 1724 O O . GLY B 1 64 ? -4.211 -0.668 15.312 1 98.5 64 GLY B O 1
ATOM 1725 N N . ARG B 1 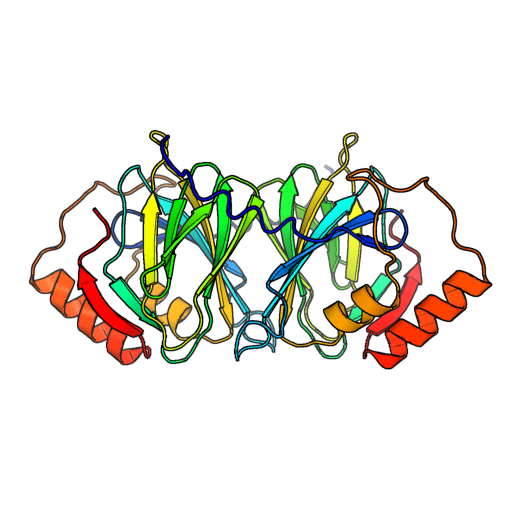65 ? -4.449 1.463 16.031 1 98.69 65 ARG B N 1
ATOM 1726 C CA . ARG B 1 65 ? -5.832 1.582 15.578 1 98.69 65 ARG B CA 1
ATOM 1727 C C . ARG B 1 65 ? -6.117 2.979 15.039 1 98.69 65 ARG B C 1
ATOM 1729 O O . ARG B 1 65 ? -5.828 3.977 15.695 1 98.69 65 ARG B O 1
ATOM 1736 N N . LEU B 1 66 ? -6.676 3.008 13.852 1 98.75 66 LEU B N 1
ATOM 1737 C CA . LEU B 1 66 ? -7.043 4.258 13.188 1 98.75 66 LEU B CA 1
ATOM 1738 C C . LEU B 1 66 ? -8.555 4.34 12.992 1 98.75 66 LEU B C 1
ATOM 1740 O O . LEU B 1 66 ? -9.195 3.34 12.664 1 98.75 66 LEU B O 1
ATOM 1744 N N . ARG B 1 67 ? -9.047 5.453 13.164 1 98.81 67 ARG B N 1
ATOM 1745 C CA . ARG B 1 67 ? -10.352 5.832 12.633 1 98.81 67 ARG B CA 1
ATOM 1746 C C . ARG B 1 67 ? -10.203 6.699 11.391 1 98.81 67 ARG B C 1
ATOM 1748 O O . ARG B 1 67 ? -9.664 7.809 11.461 1 98.81 67 ARG B O 1
ATOM 1755 N N . ILE B 1 68 ? -10.656 6.211 10.281 1 98.75 68 ILE B N 1
ATOM 1756 C CA . ILE B 1 68 ? -10.602 6.969 9.039 1 98.75 68 ILE B CA 1
ATOM 1757 C C . ILE B 1 68 ? -12 7.465 8.68 1 98.75 68 ILE B C 1
ATOM 1759 O O . ILE B 1 68 ? -12.945 6.676 8.602 1 98.75 68 ILE B O 1
ATOM 1763 N N . ASN B 1 69 ? -12.117 8.758 8.531 1 98.62 69 ASN B N 1
ATOM 1764 C CA . ASN B 1 69 ? -13.352 9.336 8.016 1 98.62 69 ASN B CA 1
ATOM 1765 C C . ASN B 1 69 ? -13.266 9.586 6.512 1 98.62 69 ASN B C 1
ATOM 1767 O O . ASN B 1 69 ? -12.352 10.266 6.039 1 98.62 69 ASN B O 1
ATOM 1771 N N . ILE B 1 70 ? -14.164 8.945 5.816 1 98.38 70 ILE B N 1
ATOM 1772 C CA . ILE B 1 70 ? -14.219 9.078 4.363 1 98.38 70 ILE B CA 1
ATOM 1773 C C . ILE B 1 70 ? -15.617 9.523 3.938 1 98.38 70 ILE B C 1
ATOM 1775 O O . ILE B 1 70 ? -16.578 8.758 4.02 1 98.38 70 ILE B O 1
ATOM 1779 N N . ASP B 1 71 ? -15.688 10.734 3.514 1 98.12 71 ASP B N 1
ATOM 1780 C CA . ASP B 1 71 ? -16.953 11.297 3.045 1 98.12 71 ASP B CA 1
ATOM 1781 C C . ASP B 1 71 ? -18.047 11.141 4.098 1 98.12 71 ASP B C 1
ATOM 1783 O O . ASP B 1 71 ? -19.141 10.68 3.785 1 98.12 71 ASP B O 1
ATOM 1787 N N . GLY B 1 72 ? -17.656 11.32 5.289 1 97.81 72 GLY B N 1
ATOM 1788 C CA . GLY B 1 72 ? -18.609 11.359 6.379 1 97.81 72 GLY B CA 1
ATOM 1789 C C . GLY B 1 72 ? -18.828 10.016 7.035 1 97.81 72 GLY B C 1
ATOM 1790 O O . GLY B 1 72 ? -19.594 9.898 7.996 1 97.81 72 GLY B O 1
ATOM 1791 N N . ARG B 1 73 ? -18.203 8.977 6.562 1 97.56 73 ARG B N 1
ATOM 1792 C CA . ARG B 1 73 ? -18.328 7.637 7.129 1 97.56 73 ARG B CA 1
ATOM 1793 C C . ARG B 1 73 ? -17.031 7.184 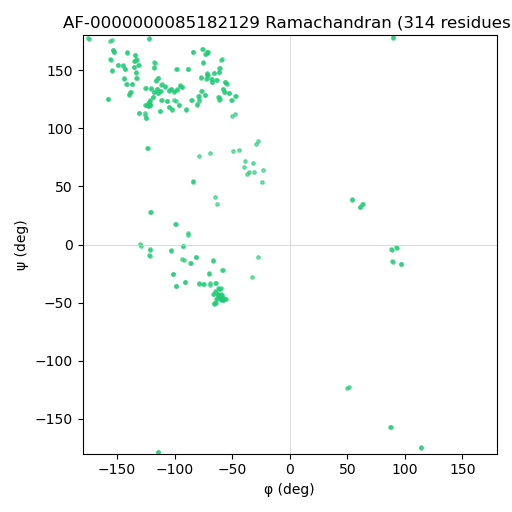7.777 1 97.56 73 ARG B C 1
ATOM 1795 O O . ARG B 1 73 ? -15.945 7.348 7.199 1 97.56 73 ARG B O 1
ATOM 1802 N N . ASP B 1 74 ? -17.156 6.57 8.93 1 98.06 74 ASP B N 1
ATOM 1803 C CA . ASP B 1 74 ? -15.969 6.117 9.648 1 98.06 74 ASP B CA 1
ATOM 1804 C C . ASP B 1 74 ? -15.672 4.652 9.344 1 98.06 74 ASP B C 1
ATOM 1806 O O . ASP B 1 74 ? -16.578 3.822 9.297 1 98.06 74 ASP B O 1
ATOM 1810 N N . VAL B 1 75 ? -14.461 4.375 9.133 1 97.06 75 VAL B N 1
ATOM 1811 C CA . VAL B 1 75 ? -13.914 3.023 9.047 1 97.06 75 VAL B CA 1
ATOM 1812 C C . VAL B 1 75 ? -12.773 2.859 10.047 1 97.06 75 VAL B C 1
ATOM 1814 O O . VAL B 1 75 ? -11.945 3.762 10.211 1 97.06 75 VAL B O 1
ATOM 1817 N N . TYR B 1 76 ? -12.797 1.802 10.719 1 98.19 76 TYR B N 1
ATOM 1818 C CA . TYR B 1 76 ? -11.742 1.537 11.688 1 98.19 76 TYR B CA 1
ATOM 1819 C C . TYR B 1 76 ? -10.75 0.512 11.148 1 98.19 76 TYR B C 1
ATOM 1821 O O . TYR B 1 76 ? -11.148 -0.527 10.617 1 98.19 76 TYR B O 1
ATOM 1829 N N . LEU B 1 77 ? -9.5 0.805 11.305 1 98.12 77 LEU B N 1
ATOM 1830 C CA . LEU B 1 77 ? -8.438 -0.083 10.836 1 98.12 77 LEU B CA 1
ATOM 1831 C C . LEU B 1 77 ? -7.551 -0.527 11.992 1 98.12 77 LEU B C 1
ATOM 1833 O O . LEU B 1 77 ? -7.172 0.286 12.836 1 98.12 77 LEU B O 1
ATOM 1837 N N . GLU B 1 78 ? -7.285 -1.718 12.031 1 97.75 78 GLU B N 1
ATOM 1838 C CA . GLU B 1 78 ? -6.223 -2.299 12.844 1 97.75 78 GLU B CA 1
ATOM 1839 C C . GLU B 1 78 ? -5.121 -2.898 11.977 1 97.75 78 GLU B C 1
ATOM 1841 O O . GLU B 1 78 ? -5.164 -2.781 10.75 1 97.75 78 GLU B O 1
ATOM 1846 N N . ALA B 1 79 ? -4.137 -3.473 12.633 1 96.62 79 ALA B N 1
ATOM 1847 C CA . ALA B 1 79 ? -2.986 -3.979 11.891 1 96.62 79 ALA B CA 1
ATOM 1848 C C . ALA B 1 79 ? -3.434 -4.863 10.727 1 96.62 79 ALA B C 1
ATOM 1850 O O . ALA B 1 79 ? -4.23 -5.785 10.914 1 96.62 79 ALA B O 1
ATOM 1851 N N . GLY B 1 80 ? -2.963 -4.461 9.555 1 95.19 80 GLY B N 1
ATOM 1852 C CA . GLY B 1 80 ? -3.295 -5.203 8.352 1 95.19 80 GLY B CA 1
ATOM 1853 C C . GLY B 1 80 ? -4.469 -4.613 7.59 1 95.19 80 GLY B C 1
ATOM 1854 O O . GLY B 1 80 ? -4.684 -4.938 6.422 1 95.19 80 GLY B O 1
ATOM 1855 N N . GLY B 1 81 ? -5.23 -3.779 8.219 1 96.81 81 GLY B N 1
ATOM 1856 C CA . GLY B 1 81 ? -6.391 -3.168 7.598 1 96.81 81 GLY B CA 1
ATOM 1857 C C . GLY B 1 81 ? -6.031 -2.139 6.543 1 96.81 81 GLY B C 1
ATOM 1858 O O . GLY B 1 81 ? -5.008 -1.46 6.656 1 96.81 81 GLY B O 1
ATOM 1859 N N . THR B 1 82 ? -6.914 -2.086 5.496 1 98 82 THR B N 1
ATOM 1860 C CA . THR B 1 82 ? -6.715 -1.158 4.391 1 98 82 THR B CA 1
ATOM 1861 C C . THR B 1 82 ? -8.016 -0.424 4.062 1 98 82 THR B C 1
ATOM 1863 O O . THR B 1 82 ? -9.102 -0.991 4.184 1 98 82 THR B O 1
ATOM 1866 N N . ALA B 1 83 ? -7.879 0.813 3.715 1 97.69 83 ALA B N 1
ATOM 1867 C CA . ALA B 1 83 ? -9.008 1.609 3.238 1 97.69 83 ALA B CA 1
ATOM 1868 C C . ALA B 1 83 ? -8.562 2.594 2.156 1 97.69 83 ALA B C 1
ATOM 1870 O O . ALA B 1 83 ? -7.398 2.984 2.104 1 97.69 83 ALA B O 1
ATOM 1871 N N . MET B 1 84 ? -9.461 2.967 1.312 1 98.06 84 MET B N 1
ATOM 1872 C CA . MET B 1 84 ? -9.164 3.932 0.256 1 98.06 84 MET B CA 1
ATOM 1873 C C . MET B 1 84 ? -10.07 5.152 0.367 1 98.06 84 MET B C 1
ATOM 1875 O O . MET B 1 84 ? -11.289 5.023 0.455 1 98.06 84 MET B O 1
ATOM 1879 N N . ALA B 1 85 ? -9.508 6.312 0.459 1 98.44 85 ALA B N 1
ATOM 1880 C CA . ALA B 1 85 ? -10.219 7.578 0.278 1 98.44 85 ALA B CA 1
ATOM 1881 C C . ALA B 1 85 ? -10.18 8.023 -1.182 1 98.44 85 ALA B C 1
ATOM 1883 O O . ALA B 1 85 ? -9.125 8.359 -1.71 1 98.44 85 ALA B O 1
ATOM 1884 N N . PRO B 1 86 ? -11.32 8.086 -1.798 1 98.12 86 PRO B N 1
ATOM 1885 C CA . PRO B 1 86 ? -11.328 8.438 -3.219 1 98.12 86 PRO B CA 1
ATOM 1886 C C . PRO B 1 86 ? -10.992 9.914 -3.461 1 98.12 86 PRO B C 1
ATOM 1888 O O . PRO B 1 86 ? -11.344 10.766 -2.645 1 98.12 86 PRO B O 1
ATOM 1891 N N . LYS B 1 87 ? -10.312 10.164 -4.633 1 97.75 87 LYS B N 1
ATOM 1892 C CA . LYS B 1 87 ? -10.055 11.547 -5.02 1 97.75 87 LYS B CA 1
ATOM 1893 C C . LYS B 1 87 ? -11.344 12.352 -5.082 1 97.75 87 LYS B C 1
ATOM 1895 O O . LYS B 1 87 ? -12.383 11.844 -5.504 1 97.75 87 LYS B O 1
ATOM 1900 N N . GLY B 1 88 ? -11.281 13.555 -4.598 1 98.44 88 GLY B N 1
ATOM 1901 C CA . GLY B 1 88 ? -12.422 14.461 -4.633 1 98.44 88 GLY B CA 1
ATOM 1902 C C . GLY B 1 88 ? -13.336 14.32 -3.432 1 98.44 88 GLY B C 1
ATOM 1903 O O . GLY B 1 88 ? -14.312 15.055 -3.303 1 98.44 88 GLY B O 1
ATOM 1904 N N . LYS B 1 89 ? -13.07 13.375 -2.557 1 98.69 89 LYS B N 1
ATOM 1905 C CA . LYS B 1 89 ? -13.898 13.18 -1.37 1 98.69 89 LYS B CA 1
ATOM 1906 C C . LYS B 1 89 ? -13.164 13.625 -0.108 1 98.69 89 LYS B C 1
ATOM 1908 O O . LYS B 1 89 ? -11.969 13.359 0.042 1 98.69 89 LYS B O 1
ATOM 1913 N N . PRO B 1 90 ? -13.844 14.344 0.788 1 98.88 90 PRO B N 1
ATOM 1914 C CA . PRO B 1 90 ? -13.188 14.719 2.043 1 98.88 90 PRO B CA 1
ATOM 1915 C C . PRO B 1 90 ? -12.828 13.516 2.908 1 98.88 90 PRO B C 1
ATOM 1917 O O . PRO B 1 90 ? -13.594 12.547 2.969 1 98.88 90 PRO B O 1
ATOM 1920 N N . HIS B 1 91 ? -11.672 13.57 3.549 1 98.88 91 HIS B N 1
ATOM 1921 C CA . HIS B 1 91 ? -11.273 12.5 4.461 1 98.88 91 HIS B CA 1
ATOM 1922 C C . HIS B 1 91 ? -10.273 13.008 5.5 1 98.88 91 HIS B C 1
ATOM 1924 O O . HIS B 1 91 ? -9.695 14.086 5.34 1 98.88 91 HIS B O 1
ATOM 1930 N N . SER B 1 92 ? -10.188 12.328 6.551 1 98.75 92 SER B N 1
ATOM 1931 C CA . SER B 1 92 ? -9.234 12.484 7.645 1 98.75 92 SER B CA 1
ATOM 1932 C C . SER B 1 92 ? -9.031 11.18 8.398 1 98.75 92 SER B C 1
ATOM 1934 O O . SER B 1 92 ? -9.602 10.148 8.023 1 98.75 92 SER B O 1
ATOM 1936 N N . PHE B 1 93 ? -8.141 11.195 9.344 1 98.69 93 PHE B N 1
ATOM 1937 C CA . PHE B 1 93 ? -7.996 10.055 10.242 1 98.69 93 PHE B CA 1
ATOM 1938 C C . PHE B 1 93 ? -7.711 10.516 11.664 1 98.69 93 PHE B C 1
ATOM 1940 O O . PHE B 1 93 ? -7.367 11.68 11.891 1 98.69 93 PHE B O 1
ATOM 1947 N N . ARG B 1 94 ? -7.859 9.648 12.562 1 98.81 94 ARG B N 1
ATOM 1948 C CA . ARG B 1 94 ? -7.469 9.852 13.953 1 98.81 94 ARG B CA 1
ATOM 1949 C C . ARG B 1 94 ? -6.867 8.578 14.539 1 98.81 94 ARG B C 1
ATOM 1951 O O . ARG B 1 94 ? -7.375 7.477 14.305 1 98.81 94 ARG B O 1
ATOM 1958 N N . VAL B 1 95 ? -5.781 8.773 15.305 1 98.81 95 VAL B N 1
ATOM 1959 C CA . VAL B 1 95 ? -5.176 7.645 16 1 98.81 95 VAL B CA 1
ATOM 1960 C C . VAL B 1 95 ? -5.957 7.352 17.281 1 98.81 95 VAL B C 1
ATOM 1962 O O . VAL B 1 95 ? -6.027 8.188 18.172 1 98.81 95 VAL B O 1
ATOM 1965 N N . GLU B 1 96 ? -6.461 6.137 17.344 1 98.75 96 GLU B N 1
ATOM 1966 C CA . GLU B 1 96 ? -7.32 5.801 18.469 1 98.75 96 GLU B CA 1
ATOM 1967 C C . GLU B 1 96 ? -6.57 4.984 19.516 1 98.75 96 GLU B C 1
ATOM 1969 O O . GLU B 1 96 ? -7 4.895 20.672 1 98.75 96 GLU B O 1
ATOM 1974 N N . SER B 1 97 ? -5.543 4.289 19.109 1 98.69 97 SER B N 1
ATOM 1975 C CA . SER B 1 97 ? -4.777 3.465 20.031 1 98.69 97 SER B CA 1
ATOM 1976 C C . SER B 1 97 ? -3.928 4.324 20.969 1 98.69 97 SER B C 1
ATOM 1978 O O . SER B 1 97 ? -3.328 5.309 20.531 1 98.69 97 SER B O 1
ATOM 1980 N N . LYS B 1 98 ? -3.768 3.982 22.203 1 98.38 98 LYS B N 1
ATOM 1981 C CA . LYS B 1 98 ? -3.072 4.758 23.219 1 98.38 98 LYS B CA 1
ATOM 1982 C C . LYS B 1 98 ? -1.571 4.812 22.953 1 98.38 98 LYS B C 1
ATOM 1984 O O . LYS B 1 98 ? -0.92 5.82 23.234 1 98.38 98 LYS B O 1
ATOM 1989 N N . ASP B 1 99 ? -1.03 3.752 22.391 1 97.94 99 ASP B N 1
ATOM 1990 C CA . ASP B 1 99 ? 0.41 3.66 22.172 1 97.94 99 ASP B CA 1
ATOM 1991 C C . ASP B 1 99 ? 0.798 4.258 20.828 1 97.94 99 ASP B C 1
ATOM 1993 O O . ASP B 1 99 ? 1.936 4.102 20.375 1 97.94 99 ASP B O 1
ATOM 1997 N N . GLY B 1 100 ? -0.108 4.906 20.141 1 98.56 100 GLY B N 1
ATOM 1998 C CA . GLY B 1 100 ? 0.166 5.445 18.812 1 98.56 100 GLY B CA 1
ATOM 1999 C C . GLY B 1 100 ? -0.144 4.473 17.703 1 98.56 100 GLY B C 1
ATOM 2000 O O . GLY B 1 100 ? -0.669 3.383 17.938 1 98.56 100 GLY B O 1
ATOM 2001 N N . ALA B 1 101 ? 0.056 4.953 16.531 1 98.69 101 ALA B N 1
ATOM 2002 C CA . ALA B 1 101 ? -0.189 4.109 15.359 1 98.69 101 ALA B CA 1
ATOM 2003 C C . ALA B 1 101 ? 0.941 4.238 14.344 1 98.69 101 ALA B C 1
ATOM 2005 O O . ALA B 1 101 ? 1.683 5.223 14.352 1 98.69 101 ALA B O 1
ATOM 2006 N N . HIS B 1 102 ? 1.146 3.225 13.586 1 98.69 102 HIS B N 1
ATOM 2007 C CA . HIS B 1 102 ? 2.061 3.092 12.461 1 98.69 102 HIS B CA 1
ATOM 2008 C C . HIS B 1 102 ? 1.316 2.684 11.195 1 98.69 102 HIS B C 1
ATOM 2010 O O . HIS B 1 102 ? 0.639 1.655 11.172 1 98.69 102 HIS B O 1
ATOM 2016 N N . PHE B 1 103 ? 1.402 3.551 10.156 1 98.62 103 PHE B N 1
ATOM 2017 C CA . PHE B 1 103 ? 0.571 3.281 8.984 1 98.62 103 PHE B CA 1
ATOM 2018 C C . PHE B 1 103 ? 1.195 3.875 7.727 1 98.62 103 PHE B C 1
ATOM 2020 O O . PHE B 1 103 ? 2.184 4.609 7.805 1 98.62 103 PHE B O 1
ATOM 2027 N N . LEU B 1 104 ? 0.667 3.459 6.613 1 98.75 104 LEU B N 1
ATOM 2028 C CA . LEU B 1 104 ? 1.101 3.947 5.309 1 98.75 104 LEU B CA 1
ATOM 2029 C C . LEU B 1 104 ? -0.015 4.73 4.625 1 98.75 104 LEU B C 1
ATOM 2031 O O . LEU B 1 104 ? -1.189 4.371 4.738 1 98.75 104 LEU B O 1
ATOM 2035 N N . ALA B 1 105 ? 0.354 5.758 3.939 1 98.81 105 ALA B N 1
ATOM 2036 C CA . ALA B 1 105 ? -0.467 6.387 2.91 1 98.81 105 ALA B CA 1
ATOM 2037 C C . ALA B 1 105 ? 0.128 6.168 1.522 1 98.81 105 ALA B C 1
ATOM 2039 O O . ALA B 1 105 ? 1.29 6.5 1.279 1 98.81 105 ALA B O 1
ATOM 2040 N N . ILE B 1 106 ? -0.667 5.605 0.64 1 98.81 106 ILE B N 1
ATOM 2041 C CA . ILE B 1 106 ? -0.214 5.246 -0.7 1 98.81 106 ILE B CA 1
ATOM 2042 C C . ILE B 1 106 ? -1.024 6.02 -1.74 1 98.81 106 ILE B C 1
ATOM 2044 O O . ILE B 1 106 ? -2.256 6.02 -1.7 1 98.81 106 ILE B O 1
ATOM 2048 N N . THR B 1 107 ? -0.36 6.695 -2.611 1 98.81 107 THR B N 1
ATOM 2049 C CA . THR B 1 107 ? -0.995 7.453 -3.684 1 98.81 107 THR B CA 1
ATOM 2050 C C . THR B 1 107 ? -0.293 7.199 -5.016 1 98.81 107 THR B C 1
ATOM 2052 O O . THR B 1 107 ? 0.773 6.586 -5.055 1 98.81 107 THR B O 1
ATOM 2055 N N . THR B 1 108 ? -0.963 7.535 -6.082 1 97.94 108 THR B N 1
ATOM 2056 C CA . THR B 1 108 ? -0.343 7.648 -7.398 1 97.94 108 THR B CA 1
ATOM 2057 C C . THR B 1 108 ? -0.371 9.094 -7.891 1 97.94 108 THR B C 1
ATOM 2059 O O . THR B 1 108 ? -1.399 9.766 -7.797 1 97.94 108 THR B O 1
ATOM 2062 N N . GLY B 1 109 ? 0.705 9.531 -8.297 1 95.25 109 GLY B N 1
ATOM 2063 C CA . GLY B 1 109 ? 0.984 10.93 -8.547 1 95.25 109 GLY B CA 1
ATOM 2064 C C . GLY B 1 109 ? 2.025 11.508 -7.605 1 95.25 109 GLY B C 1
ATOM 2065 O O . GLY B 1 109 ? 2.594 10.789 -6.781 1 95.25 109 GLY B O 1
ATOM 2066 N N . LYS B 1 110 ? 2.275 12.859 -7.695 1 97 110 LYS B N 1
ATOM 2067 C CA . LYS B 1 110 ? 3.379 13.414 -6.922 1 97 110 LYS B CA 1
ATOM 2068 C C . LYS B 1 110 ? 2.889 14.5 -5.969 1 97 110 LYS B C 1
ATOM 2070 O O . LYS B 1 110 ? 3.639 14.969 -5.109 1 97 110 LYS B O 1
ATOM 2075 N N . ASP B 1 111 ? 1.658 14.805 -6.055 1 98.69 111 ASP B N 1
ATOM 2076 C CA . ASP B 1 111 ? 1.175 15.992 -5.363 1 98.69 111 ASP B CA 1
ATOM 2077 C C . ASP B 1 111 ? 1.285 15.836 -3.85 1 98.69 111 ASP B C 1
ATOM 2079 O O . ASP B 1 111 ? 1.84 16.703 -3.168 1 98.69 111 ASP B O 1
ATOM 2083 N N . PHE B 1 112 ? 0.778 14.703 -3.289 1 98.75 112 PHE B N 1
ATOM 2084 C CA . PHE B 1 112 ? 0.822 14.516 -1.846 1 98.75 112 PHE B CA 1
ATOM 2085 C C . PHE B 1 112 ? 2.262 14.43 -1.354 1 98.75 112 PHE B C 1
ATOM 2087 O O . PHE B 1 112 ? 2.631 15.086 -0.379 1 98.75 112 PHE B O 1
ATOM 2094 N N . GLU B 1 113 ? 3.037 13.641 -2.051 1 98.62 113 GLU B N 1
ATOM 2095 C CA . GLU B 1 113 ? 4.434 13.5 -1.652 1 98.62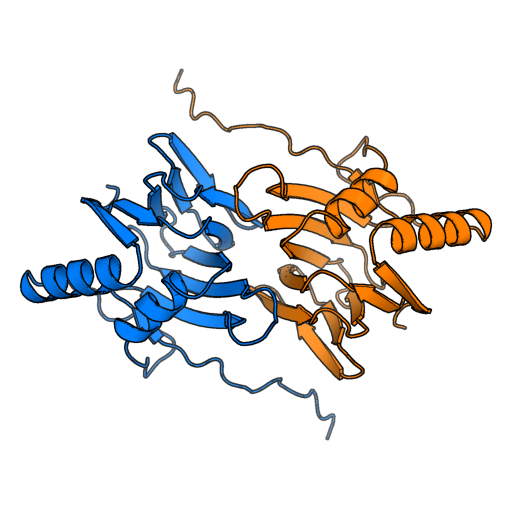 113 GLU B CA 1
ATOM 2096 C C . GLU B 1 113 ? 5.152 14.844 -1.688 1 98.62 113 GLU B C 1
ATOM 2098 O O . GLU B 1 113 ? 5.879 15.195 -0.754 1 98.62 113 GLU B O 1
ATOM 2103 N N . ASP B 1 114 ? 4.969 15.586 -2.781 1 98.62 114 ASP B N 1
ATOM 2104 C CA . ASP B 1 114 ? 5.613 16.891 -2.908 1 98.62 114 ASP B CA 1
ATOM 2105 C C . ASP B 1 114 ? 5.168 17.828 -1.796 1 98.62 114 ASP B C 1
ATOM 2107 O O . ASP B 1 114 ? 5.977 18.578 -1.252 1 98.62 114 ASP B O 1
ATOM 2111 N N . MET B 1 115 ? 3.908 17.844 -1.488 1 98.75 115 MET B N 1
ATOM 2112 C CA . MET B 1 115 ? 3.393 18.656 -0.389 1 98.75 115 MET B CA 1
ATOM 2113 C C . MET B 1 115 ? 4.074 18.297 0.925 1 98.75 115 MET B C 1
ATOM 2115 O O . MET B 1 115 ? 4.531 19.172 1.659 1 98.75 115 MET B O 1
ATOM 2119 N N . VAL B 1 116 ? 4.168 16.969 1.229 1 98.19 116 VAL B N 1
ATOM 2120 C CA . VAL B 1 116 ? 4.812 16.484 2.443 1 98.19 116 VAL B CA 1
ATOM 2121 C C . VAL B 1 116 ? 6.262 16.969 2.49 1 98.19 116 VAL B C 1
ATOM 2123 O O . VAL B 1 116 ? 6.707 17.516 3.5 1 98.19 116 VAL B O 1
ATOM 2126 N N . ARG B 1 117 ? 6.93 16.812 1.374 1 97.5 117 ARG B N 1
ATOM 2127 C CA . ARG B 1 117 ? 8.336 17.188 1.314 1 97.5 117 ARG B CA 1
ATOM 2128 C C . ARG B 1 117 ? 8.516 18.688 1.526 1 97.5 117 ARG B C 1
ATOM 2130 O O . ARG B 1 117 ? 9.516 19.125 2.104 1 97.5 117 ARG B O 1
ATOM 2137 N N . ARG B 1 118 ? 7.609 19.422 1.092 1 97.75 118 ARG B N 1
ATOM 2138 C CA . ARG B 1 118 ? 7.707 20.875 1.204 1 97.75 118 ARG B CA 1
ATOM 2139 C C . ARG B 1 118 ? 7.438 21.328 2.635 1 97.75 118 ARG B C 1
ATOM 2141 O O . ARG B 1 118 ? 8.023 22.312 3.096 1 97.75 118 ARG B O 1
ATOM 2148 N N . VAL B 1 119 ? 6.586 20.672 3.34 1 97.25 119 VAL B N 1
ATOM 2149 C CA . VAL B 1 119 ? 6.16 21.094 4.672 1 97.25 119 VAL B CA 1
ATOM 2150 C C . VAL B 1 119 ? 7.066 20.469 5.727 1 97.25 119 VAL B C 1
ATOM 2152 O O . VAL B 1 119 ? 7.32 21.062 6.773 1 97.25 119 VAL B O 1
ATOM 2155 N N . ALA B 1 120 ? 7.559 19.266 5.457 1 97.06 120 ALA B N 1
ATOM 2156 C CA . ALA B 1 120 ? 8.289 18.5 6.457 1 97.06 120 ALA B CA 1
ATOM 2157 C C . ALA B 1 120 ? 9.695 19.047 6.664 1 97.06 120 ALA B C 1
ATOM 2159 O O . ALA B 1 120 ? 10.211 19.781 5.816 1 97.06 120 ALA B O 1
ATOM 2160 N N . ARG B 1 121 ? 10.195 18.766 7.793 1 95.56 121 ARG B N 1
ATOM 2161 C CA . ARG B 1 121 ? 11.602 19.047 8.07 1 95.56 121 ARG B CA 1
ATOM 2162 C C . ARG B 1 121 ? 12.367 17.766 8.359 1 95.56 121 ARG B C 1
ATOM 2164 O O . ARG B 1 121 ? 11.797 16.781 8.867 1 95.56 121 ARG B O 1
ATOM 2171 N N . LYS B 1 122 ? 13.617 17.781 8.078 1 96.31 122 LYS B N 1
ATOM 2172 C CA . LYS B 1 122 ? 14.445 16.609 8.359 1 96.31 122 LYS B CA 1
ATOM 2173 C C . LYS B 1 122 ? 14.461 16.297 9.852 1 96.31 122 LYS B C 1
ATOM 2175 O O . LYS B 1 122 ? 14.68 17.188 10.68 1 96.31 122 LYS B O 1
ATOM 2180 N N . ALA B 1 123 ? 14.133 15.055 10.172 1 96.56 123 ALA B N 1
ATOM 2181 C CA . ALA B 1 123 ? 14.164 14.641 11.57 1 96.56 123 ALA B CA 1
ATOM 2182 C C . ALA B 1 123 ? 15.602 14.383 12.031 1 96.56 123 ALA B C 1
ATOM 2184 O O . ALA B 1 123 ? 16.406 13.836 11.273 1 96.56 123 ALA B O 1
ATOM 2185 N N . THR B 1 124 ? 15.93 14.711 13.234 1 94.31 124 THR B N 1
ATOM 2186 C CA . THR B 1 124 ? 17.266 14.492 13.766 1 94.31 124 THR B CA 1
ATOM 2187 C C . THR B 1 124 ? 17.297 13.289 14.703 1 94.31 124 THR B C 1
ATOM 2189 O O . THR B 1 124 ? 18.344 12.914 15.219 1 94.31 124 THR B O 1
ATOM 2192 N N . ALA B 1 125 ? 16.156 12.773 14.914 1 94.38 125 ALA B N 1
ATOM 2193 C CA . ALA B 1 125 ? 15.992 11.562 15.711 1 94.38 125 ALA B CA 1
ATOM 2194 C C . ALA B 1 125 ? 14.797 10.742 15.234 1 94.38 125 ALA B C 1
ATOM 2196 O O . ALA B 1 125 ? 13.883 11.281 14.602 1 94.38 125 ALA B O 1
ATOM 2197 N N . ALA B 1 126 ? 14.844 9.461 15.484 1 95.44 126 ALA B N 1
ATOM 2198 C CA . ALA B 1 126 ? 13.727 8.586 15.125 1 95.44 126 ALA B CA 1
ATOM 2199 C C . ALA B 1 126 ? 12.648 8.609 16.203 1 95.44 126 ALA B C 1
ATOM 2201 O O . ALA B 1 126 ? 12.273 7.562 16.75 1 95.44 126 ALA B O 1
ATOM 2202 N N . THR B 1 127 ? 12.188 9.789 16.516 1 96.44 127 THR B N 1
ATOM 2203 C CA . THR B 1 127 ? 11.148 10.023 17.516 1 96.44 127 THR B CA 1
ATOM 2204 C C . THR B 1 127 ? 10.109 11.016 17 1 96.44 127 THR B C 1
ATOM 2206 O O . THR B 1 127 ? 10.375 11.758 16.047 1 96.44 127 THR B O 1
ATOM 2209 N N . LEU B 1 128 ? 9.008 10.891 17.625 1 97.62 128 LEU B N 1
ATOM 2210 C CA . LEU B 1 128 ? 8.039 11.938 17.328 1 97.62 128 LEU B CA 1
ATOM 2211 C C . LEU B 1 128 ? 8.578 13.305 17.734 1 97.62 128 LEU B C 1
ATOM 2213 O O . LEU B 1 128 ? 9.344 13.414 18.703 1 97.62 128 LEU B O 1
ATOM 2217 N N . PRO B 1 129 ? 8.18 14.344 17.016 1 95.5 129 PRO B N 1
ATOM 2218 C CA . PRO B 1 129 ? 8.555 15.672 17.5 1 95.5 129 PRO B CA 1
ATOM 2219 C C . PRO B 1 129 ? 7.793 16.094 18.75 1 95.5 129 PRO B C 1
ATOM 2221 O O . PRO B 1 129 ? 6.809 15.445 19.125 1 95.5 129 PRO B O 1
ATOM 2224 N N . GLU B 1 130 ? 8.297 17.094 19.344 1 92.38 130 GLU B N 1
ATOM 2225 C CA . GLU B 1 130 ? 7.52 17.641 20.438 1 92.38 130 GLU B CA 1
ATOM 2226 C C . GLU B 1 130 ? 6.156 18.125 19.969 1 92.38 130 GLU B C 1
ATOM 2228 O O . GLU B 1 130 ? 6.07 18.891 19 1 92.38 130 GLU B O 1
ATOM 2233 N N . PRO B 1 131 ? 5.188 17.562 20.656 1 91.75 131 PRO B N 1
ATOM 2234 C CA . PRO B 1 131 ? 3.857 18 20.219 1 91.75 131 PRO B CA 1
ATOM 2235 C C . PRO B 1 131 ? 3.668 19.516 20.312 1 91.75 131 PRO B C 1
ATOM 2237 O O . PRO B 1 131 ? 4.129 20.141 21.281 1 91.75 131 PRO B O 1
ATOM 2240 N N . ALA B 1 132 ? 3.135 20.094 19.281 1 89.25 132 ALA B N 1
ATOM 2241 C CA . ALA B 1 132 ? 2.863 21.531 19.281 1 89.25 132 ALA B CA 1
ATOM 2242 C C . ALA B 1 132 ? 1.573 21.844 18.531 1 89.25 132 ALA B C 1
ATOM 2244 O O . ALA B 1 132 ? 1.246 21.188 17.547 1 89.25 132 ALA B O 1
ATOM 2245 N N . GLU B 1 133 ? 0.827 22.781 19.016 1 89.12 133 GLU B N 1
ATOM 2246 C CA . GLU B 1 133 ? -0.283 23.344 18.25 1 89.12 133 GLU B CA 1
ATOM 2247 C C . GLU B 1 133 ? 0.218 24.297 17.172 1 89.12 133 GLU B C 1
ATOM 2249 O O . GLU B 1 133 ? 1.045 25.172 17.438 1 89.12 133 GLU B O 1
ATOM 2254 N N . PRO B 1 134 ? -0.26 24.109 16.078 1 90.12 134 PRO B N 1
ATOM 2255 C CA . PRO B 1 134 ? 0.21 25.031 15.031 1 90.12 134 PRO B CA 1
ATOM 2256 C C . PRO B 1 134 ? -0.251 26.469 15.258 1 90.12 134 PRO B C 1
ATOM 2258 O O . PRO B 1 134 ? -1.378 26.703 15.703 1 90.12 134 PRO B O 1
ATOM 2261 N N . THR B 1 135 ? 0.652 27.359 14.977 1 92.62 135 THR B N 1
ATOM 2262 C CA . THR B 1 135 ? 0.286 28.781 15 1 92.62 135 THR B CA 1
ATOM 2263 C C . THR B 1 135 ? -0.606 29.125 13.812 1 92.62 135 THR B C 1
ATOM 2265 O O . THR B 1 135 ? -0.709 28.344 12.859 1 92.62 135 THR B O 1
ATOM 2268 N N . GLU B 1 136 ? -1.215 30.25 13.906 1 95.19 136 GLU B N 1
ATOM 2269 C CA . GLU B 1 136 ? -2.045 30.703 12.789 1 95.19 136 GLU B CA 1
ATOM 2270 C C . GLU B 1 136 ? -1.22 30.844 11.508 1 95.19 136 GLU B C 1
ATOM 2272 O O . GLU B 1 136 ? -1.696 30.531 10.414 1 95.19 136 GLU B O 1
ATOM 2277 N N . ASP B 1 137 ? 0.022 31.312 11.664 1 95.06 137 ASP B N 1
ATOM 2278 C CA . ASP B 1 137 ? 0.909 31.438 10.508 1 95.06 137 ASP B CA 1
ATOM 2279 C C . ASP B 1 137 ? 1.239 30.078 9.922 1 95.06 137 ASP B C 1
ATOM 2281 O O . ASP B 1 137 ? 1.292 29.922 8.695 1 95.06 137 ASP B O 1
ATOM 2285 N N . MET B 1 138 ? 1.43 29.203 10.734 1 92.75 138 MET B N 1
ATOM 2286 C CA . MET B 1 138 ? 1.729 27.844 10.289 1 92.75 138 MET B CA 1
ATOM 2287 C C . MET B 1 138 ? 0.53 27.219 9.586 1 92.75 138 MET B C 1
ATOM 2289 O O . MET B 1 138 ? 0.686 26.547 8.562 1 92.75 138 MET B O 1
ATOM 2293 N N . LYS B 1 139 ? -0.604 27.422 10.125 1 95.62 139 LYS B N 1
ATOM 2294 C CA . LYS B 1 139 ? -1.825 26.922 9.5 1 95.62 139 LYS B CA 1
ATOM 2295 C C . LYS B 1 139 ? -2.023 27.531 8.109 1 95.62 139 LYS B C 1
ATOM 2297 O O . LYS B 1 139 ? -2.383 26.828 7.164 1 95.62 139 LYS B O 1
ATOM 2302 N N . ALA B 1 140 ? -1.826 28.844 8.039 1 96.94 140 ALA B N 1
ATOM 2303 C CA . ALA B 1 140 ? -1.962 29.531 6.762 1 96.94 140 ALA B CA 1
ATOM 2304 C C . ALA B 1 140 ? -0.953 29 5.742 1 96.94 140 ALA B C 1
ATOM 2306 O O . ALA B 1 140 ? -1.289 28.812 4.57 1 96.94 140 ALA B O 1
ATOM 2307 N N . ALA B 1 141 ? 0.246 28.812 6.172 1 96.81 141 ALA B N 1
ATOM 2308 C CA . ALA B 1 141 ? 1.276 28.281 5.289 1 96.81 141 ALA B CA 1
ATOM 2309 C C . ALA B 1 141 ? 0.913 26.875 4.809 1 96.81 141 ALA B C 1
ATOM 2311 O O . ALA B 1 141 ? 1.067 26.562 3.627 1 96.81 141 ALA B O 1
ATOM 2312 N N . LEU B 1 142 ? 0.451 26.078 5.727 1 97.06 142 LEU B N 1
ATOM 2313 C CA . LEU B 1 142 ? 0.02 24.719 5.375 1 97.06 142 LEU B CA 1
ATOM 2314 C C . LEU B 1 142 ? -1.113 24.766 4.355 1 97.06 142 LEU B C 1
ATOM 2316 O O . LEU B 1 142 ? -1.094 24.016 3.371 1 97.06 142 LEU B O 1
ATOM 2320 N N . THR B 1 143 ? -2.086 25.594 4.559 1 98.25 143 THR B N 1
ATOM 2321 C CA . THR B 1 143 ? -3.221 25.719 3.652 1 98.25 143 THR B CA 1
ATOM 2322 C C . THR B 1 143 ? -2.752 26.109 2.252 1 98.25 143 THR B C 1
ATOM 2324 O O . THR B 1 143 ? -3.209 25.531 1.261 1 98.25 143 THR B O 1
ATOM 2327 N N . ARG B 1 144 ? -1.852 27.031 2.17 1 98.5 144 ARG B N 1
ATOM 2328 C CA . ARG B 1 144 ? -1.329 27.5 0.891 1 98.5 144 ARG B CA 1
ATOM 2329 C C . ARG B 1 144 ? -0.574 26.391 0.166 1 98.5 144 ARG B C 1
ATOM 2331 O O . ARG B 1 144 ? -0.792 26.156 -1.024 1 98.5 144 ARG B O 1
ATOM 2338 N N . ILE B 1 145 ? 0.326 25.75 0.858 1 98.62 145 ILE B N 1
ATOM 2339 C CA . ILE B 1 145 ? 1.132 24.703 0.251 1 98.62 145 ILE B CA 1
ATOM 2340 C C . ILE B 1 145 ? 0.229 23.547 -0.208 1 98.62 145 ILE B C 1
ATOM 2342 O O . ILE B 1 145 ? 0.42 23 -1.294 1 98.62 145 ILE B O 1
ATOM 2346 N N . CYS B 1 146 ? -0.766 23.156 0.628 1 98.69 146 CYS B N 1
ATOM 2347 C CA . CYS B 1 146 ? -1.733 22.141 0.235 1 98.69 146 CYS B CA 1
ATOM 2348 C C . CYS B 1 146 ? -2.432 22.531 -1.063 1 98.69 146 CYS B C 1
ATOM 2350 O O . CYS B 1 146 ? -2.508 21.719 -1.994 1 98.69 146 CYS B O 1
ATOM 2352 N N . ALA B 1 147 ? -2.881 23.75 -1.162 1 98.69 147 ALA B N 1
ATOM 2353 C CA . ALA B 1 147 ? -3.594 24.219 -2.346 1 98.69 147 ALA B CA 1
ATOM 2354 C C . ALA B 1 147 ? -2.709 24.156 -3.586 1 98.69 147 ALA B C 1
ATOM 2356 O O . ALA B 1 147 ? -3.172 23.766 -4.664 1 98.69 147 ALA B O 1
ATOM 2357 N N . GLU B 1 148 ? -1.432 24.453 -3.432 1 98.69 148 GLU B N 1
ATOM 2358 C CA . GLU B 1 148 ? -0.468 24.406 -4.527 1 98.69 148 GLU B CA 1
ATOM 2359 C C . GLU B 1 148 ? -0.253 22.984 -5.016 1 98.69 148 GLU B C 1
ATOM 2361 O O . GLU B 1 148 ? 0.308 22.766 -6.094 1 98.69 148 GLU B O 1
ATOM 2366 N N . HIS B 1 149 ? -0.724 22.047 -4.223 1 98.81 149 HIS B N 1
ATOM 2367 C CA . HIS B 1 149 ? -0.544 20.625 -4.559 1 98.81 149 HIS B CA 1
ATOM 2368 C C . HIS B 1 149 ? -1.886 19.922 -4.668 1 98.81 149 HIS B C 1
ATOM 2370 O O . HIS B 1 149 ? -1.979 18.719 -4.391 1 98.81 149 HIS B O 1
ATOM 2376 N N . ARG B 1 150 ? -2.92 20.641 -5.012 1 98.75 150 ARG B N 1
ATOM 2377 C CA . ARG B 1 150 ? -4.25 20.125 -5.328 1 98.75 150 ARG B CA 1
ATOM 2378 C C . ARG B 1 150 ? -4.852 19.391 -4.133 1 98.75 150 ARG B C 1
ATOM 2380 O O . ARG B 1 150 ? -5.539 18.375 -4.305 1 98.75 150 ARG B O 1
ATOM 2387 N N . ILE B 1 151 ? -4.52 19.828 -2.996 1 98.88 151 ILE B N 1
ATOM 2388 C CA . ILE B 1 151 ? -5.121 19.406 -1.735 1 98.88 151 ILE B CA 1
ATOM 2389 C C . ILE B 1 151 ? -5.852 20.578 -1.09 1 98.88 151 ILE B C 1
ATOM 2391 O O . ILE B 1 151 ? -5.332 21.688 -1.05 1 98.88 151 ILE B O 1
ATOM 2395 N N . GLU B 1 152 ? -7.016 20.312 -0.66 1 98.88 152 GLU B N 1
ATOM 2396 C CA . GLU B 1 152 ? -7.84 21.375 -0.073 1 98.88 152 GLU B CA 1
ATOM 2397 C C . GLU B 1 152 ? -8.25 21.016 1.354 1 98.88 152 GLU B C 1
ATOM 2399 O O . GLU B 1 152 ? -8.875 19.984 1.589 1 98.88 152 GLU B O 1
ATOM 2404 N N . ILE B 1 153 ? -7.918 21.859 2.309 1 98.56 153 ILE B N 1
ATOM 2405 C CA . ILE B 1 153 ? -8.383 21.703 3.684 1 98.56 153 ILE B CA 1
ATOM 2406 C C . ILE B 1 153 ? -9.82 22.219 3.803 1 98.56 153 ILE B C 1
ATOM 2408 O O . ILE B 1 153 ? -10.102 23.375 3.471 1 98.56 153 ILE B O 1
ATOM 2412 N N . VAL B 1 154 ? -10.719 21.422 4.348 1 98.62 154 VAL B N 1
ATOM 2413 C CA . VAL B 1 154 ? -12.133 21.797 4.246 1 98.62 154 VAL B CA 1
ATOM 2414 C C . VAL B 1 154 ? -12.781 21.719 5.625 1 98.62 154 VAL B C 1
ATOM 2416 O O . VAL B 1 154 ? -13.992 21.953 5.758 1 98.62 154 VAL B O 1
ATOM 2419 N N . GLY B 1 155 ? -12.086 21.375 6.641 1 97.75 155 GLY B N 1
ATOM 2420 C CA . GLY B 1 155 ? -12.648 21.281 7.977 1 97.75 155 GLY B CA 1
ATOM 2421 C C . GLY B 1 155 ? -11.609 20.969 9.039 1 97.75 155 GLY B C 1
ATOM 2422 O O . GLY B 1 155 ? -10.43 20.797 8.734 1 97.75 155 GLY B O 1
ATOM 2423 N N . PRO B 1 156 ? -11.992 20.906 10.305 1 96.25 156 PRO B N 1
ATOM 2424 C CA . PRO B 1 156 ? -11.078 20.641 11.414 1 96.25 156 PRO B CA 1
ATOM 2425 C C . PRO B 1 156 ? -10.672 19.172 11.516 1 96.25 156 PRO B C 1
ATOM 2427 O O . PRO B 1 156 ? -11.25 18.328 10.836 1 96.25 156 PRO B O 1
ATOM 2430 N N . PRO B 1 157 ? -9.648 18.906 12.352 1 96.69 157 PRO B N 1
ATOM 2431 C CA . PRO B 1 157 ? -9.312 17.516 12.648 1 96.69 157 PRO B CA 1
ATOM 2432 C C . PRO B 1 157 ? -10.469 16.734 13.281 1 96.69 157 PRO B C 1
ATOM 2434 O O . PRO B 1 157 ? -11.414 17.344 13.797 1 96.69 157 PRO B O 1
ATOM 2437 N N . LEU B 1 158 ? -10.336 15.43 13.156 1 96.31 158 LEU B N 1
ATOM 2438 C CA . LEU B 1 158 ? -11.297 14.594 13.859 1 96.31 158 LEU B CA 1
ATOM 2439 C C . LEU B 1 158 ? -11.102 14.688 15.367 1 96.31 158 LEU B C 1
ATOM 2441 O O . LEU B 1 158 ? -9.969 14.742 15.844 1 96.31 158 LEU B O 1
ATOM 2445 N N . HIS B 1 159 ? -12.227 14.68 16.156 1 90.69 159 HIS B N 1
ATOM 2446 C CA . HIS B 1 159 ? -12.164 14.734 17.609 1 90.69 159 HIS B CA 1
ATOM 2447 C C . HIS B 1 159 ? -12.477 13.375 18.219 1 90.69 159 HIS B C 1
ATOM 2449 O O . HIS B 1 159 ? -13.234 12.586 17.656 1 90.69 159 HIS B O 1
#

Radius of gyration: 19.92 Å; Cα contacts (8 Å, |Δi|>4): 818; chains: 2; bounding box: 60×61×45 Å

Solvent-accessible surface area (backbone atoms only — not comparable to full-atom values): 16496 Å² total; per-residue (Å²): 136,84,79,70,75,57,82,62,75,68,72,61,43,28,34,44,86,55,20,26,33,34,59,82,37,45,25,82,75,39,91,66,16,46,23,34,37,36,38,38,38,47,48,59,43,39,51,52,20,24,24,37,62,78,29,35,38,33,38,37,28,66,35,46,26,36,39,33,34,44,69,88,41,76,45,77,31,38,59,74,29,66,50,73,42,44,47,66,37,44,33,37,37,27,24,68,24,81,91,15,28,32,33,34,43,35,34,49,49,53,38,67,60,50,38,48,62,69,72,32,42,80,41,93,56,102,53,66,50,78,79,70,80,77,47,71,66,52,49,52,51,49,52,52,48,31,49,77,34,48,24,45,78,76,49,67,46,59,131,136,83,78,73,71,58,81,64,73,69,71,64,46,27,33,44,87,56,21,26,32,34,59,83,37,45,26,82,75,41,92,65,16,47,23,35,37,34,38,39,38,46,50,60,42,40,52,52,20,24,23,38,62,79,30,36,38,35,38,36,27,65,36,46,27,35,39,33,35,42,68,86,42,79,44,77,31,37,59,75,27,65,49,71,41,45,48,68,36,45,32,38,38,27,23,67,24,82,89,15,27,32,33,35,43,34,35,48,49,52,39,66,60,51,38,49,62,69,71,30,42,80,42,93,57,102,52,64,50,79,79,70,80,76,48,73,67,52,49,52,50,50,52,50,48,31,48,76,35,47,24,44,79,76,48,67,46,60,132

Sequence (318 aa):
MNALSQPESRIELFWFLNNLLAIPVSAAQGEDNISVVEQWAAHGDSPPLHIHHSEDEVFVCLAGRLRINIDGRDVYLEAGGTAMAPKGKPHSFRVESKDGAHFLAITTGKDFEDMVRRVARKATAATLPEPAEPTEDMKAALTRICAEHRIEIVGPPLHMNALSQPESRIELFWFLNNLLAIPVSAAQGEDNISVVEQWAAHGDSPPLHIHHSEDEVFVCLAGRLRINIDGRDVYLEAGGTAMAPKGKPHSFRVESKDGAHFLAITTGKDFEDMVRRVARKATAATLPEPAEPTEDMKAALTRICAEHRIEIVGPPLH